Protein 7F84 (pdb70)

Structure (mmCIF, N/CA/C/O backbone):
data_7F84
#
_entry.id   7F84
#
_cell.length_a   103.160
_cell.length_b   103.160
_cell.length_c   97.300
_cell.angle_alpha   90.000
_cell.angle_beta   90.000
_cell.angle_gamma   90.000
#
_symmetry.space_group_name_H-M   'I 4 2 2'
#
loop_
_entity.id
_entity.type
_entity.pdbx_description
1 polymer 'CRISPR-associated endoribonuclease Cas2'
2 non-polymer GLYCEROL
3 water water
#
loop_
_atom_site.group_PDB
_atom_site.id
_atom_site.type_symbol
_atom_site.label_atom_id
_atom_site.label_alt_id
_atom_site.label_comp_id
_atom_site.label_asym_id
_atom_site.label_entity_id
_atom_site.label_seq_id
_atom_site.pdbx_PDB_ins_code
_atom_site.Cartn_x
_atom_site.Cartn_y
_atom_site.Cartn_z
_atom_site.occupancy
_atom_site.B_iso_or_equiv
_atom_site.auth_seq_id
_atom_site.auth_comp_id
_atom_site.auth_asym_id
_atom_site.auth_atom_id
_atom_site.pdbx_PDB_model_num
ATOM 1 N N . ASP A 1 1 ? 2.885 32.425 -30.198 1.00 60.25 -1 ASP A N 1
ATOM 2 C CA . ASP A 1 1 ? 2.379 32.810 -31.569 1.00 58.97 -1 ASP A CA 1
ATOM 3 C C . ASP A 1 1 ? 1.397 31.765 -32.105 1.00 53.50 -1 ASP A C 1
ATOM 4 O O . ASP A 1 1 ? 0.358 32.138 -32.640 1.00 54.61 -1 ASP A O 1
ATOM 9 N N . PRO A 1 2 ? 1.640 30.439 -32.039 1.00 49.74 0 PRO A N 1
ATOM 10 C CA . PRO A 1 2 ? 0.725 29.497 -32.678 1.00 45.84 0 PRO A CA 1
ATOM 11 C C . PRO A 1 2 ? -0.588 29.348 -31.898 1.00 42.12 0 PRO A C 1
ATOM 12 O O . PRO A 1 2 ? -0.607 29.287 -30.678 1.00 39.81 0 PRO A O 1
ATOM 16 N N . MET A 1 3 ? -1.673 29.227 -32.643 1.00 40.19 1 MET A N 1
ATOM 17 C CA . MET A 1 3 ? -3.017 29.011 -32.080 1.00 40.34 1 MET A CA 1
ATOM 18 C C . MET A 1 3 ? -3.156 27.565 -31.631 1.00 36.22 1 MET A C 1
ATOM 19 O O . MET A 1 3 ? -2.643 26.651 -32.339 1.00 36.26 1 MET A O 1
ATOM 24 N N . PHE A 1 4 ? -3.828 27.381 -30.504 1.00 33.33 2 PHE A N 1
ATOM 25 C CA . PHE A 1 4 ? -4.179 26.046 -29.961 1.00 30.99 2 PHE A CA 1
ATOM 26 C C . PHE A 1 4 ? -5.678 25.871 -30.209 1.00 29.49 2 PHE A C 1
ATOM 27 O O . PHE A 1 4 ? -6.494 26.751 -29.871 1.00 27.89 2 PHE A O 1
ATOM 35 N N . ILE A 1 5 ? -6.036 24.740 -30.816 1.00 29.00 3 ILE A N 1
ATOM 36 C CA . ILE A 1 5 ? -7.400 24.501 -31.335 1.00 27.55 3 ILE A CA 1
ATOM 37 C C . ILE A 1 5 ? -7.909 23.169 -30.813 1.00 27.52 3 ILE A C 1
ATOM 38 O O . ILE A 1 5 ? -7.233 22.146 -31.049 1.00 29.64 3 ILE A O 1
ATOM 43 N N . ILE A 1 6 ? -9.043 23.208 -30.095 1.00 26.11 4 ILE A N 1
ATOM 44 C CA . ILE A 1 6 ? -9.792 22.020 -29.617 1.00 24.05 4 ILE A CA 1
ATOM 45 C C . ILE A 1 6 ? -10.957 21.811 -30.569 1.00 24.45 4 ILE A C 1
ATOM 46 O O . ILE A 1 6 ? -11.807 22.720 -30.704 1.00 23.01 4 ILE A O 1
ATOM 51 N N . VAL A 1 7 ? -10.987 20.654 -31.213 1.00 23.78 5 VAL A N 1
ATOM 52 C CA . VAL A 1 7 ? -12.056 20.335 -32.184 1.00 23.57 5 VAL A CA 1
ATOM 53 C C . VAL A 1 7 ? -12.940 19.249 -31.575 1.00 22.77 5 VAL A C 1
ATOM 54 O O . VAL A 1 7 ? -12.401 18.173 -31.191 1.00 21.85 5 VAL A O 1
ATOM 58 N N . CYS A 1 8 ? -14.231 19.532 -31.426 1.00 21.42 6 CYS A N 1
ATOM 59 C CA . CYS A 1 8 ? -15.176 18.550 -30.825 1.00 21.20 6 CYS A CA 1
ATOM 60 C C . CYS A 1 8 ? -16.224 18.226 -31.879 1.00 20.72 6 CYS A C 1
ATOM 61 O O . CYS A 1 8 ? -16.940 19.142 -32.282 1.00 19.62 6 CYS A O 1
ATOM 64 N N . TYR A 1 9 ? -16.247 16.986 -32.344 1.00 21.59 7 TYR A N 1
ATOM 65 C CA . TYR A 1 9 ? -17.110 16.543 -33.452 1.00 24.45 7 TYR A CA 1
ATOM 66 C C . TYR A 1 9 ? -18.065 15.463 -32.913 1.00 28.29 7 TYR A C 1
ATOM 67 O O . TYR A 1 9 ? -17.632 14.328 -32.576 1.00 32.86 7 TYR A O 1
ATOM 76 N N . ASP A 1 10 ? -19.349 15.793 -32.889 1.00 28.79 8 ASP A N 1
ATOM 77 C CA . ASP A 1 10 ? -20.433 14.905 -32.437 1.00 29.91 8 ASP A CA 1
ATOM 78 C C . ASP A 1 10 ? -21.150 14.434 -33.701 1.00 28.35 8 ASP A C 1
ATOM 79 O O . ASP A 1 10 ? -21.947 15.213 -34.258 1.00 28.12 8 ASP A O 1
ATOM 84 N N . VAL A 1 11 ? -20.897 13.198 -34.119 1.00 26.35 9 VAL A N 1
ATOM 85 C CA . VAL A 1 11 ? -21.546 12.571 -35.295 1.00 24.97 9 VAL A CA 1
ATOM 86 C C . VAL A 1 11 ? -21.823 11.123 -34.964 1.00 26.24 9 VAL A C 1
ATOM 87 O O . VAL A 1 11 ? -21.085 10.511 -34.207 1.00 27.13 9 VAL A O 1
ATOM 91 N N . GLU A 1 12 ? -22.891 10.574 -35.514 1.00 27.85 10 GLU A N 1
ATOM 92 C CA . GLU A 1 12 ? -23.250 9.157 -35.283 1.00 28.77 10 GLU A CA 1
ATOM 93 C C . GLU A 1 12 ? -22.222 8.284 -36.021 1.00 28.48 10 GLU A C 1
ATOM 94 O O . GLU A 1 12 ? -21.792 8.615 -37.118 1.00 28.95 10 GLU A O 1
ATOM 100 N N . THR A 1 13 ? -21.808 7.194 -35.411 1.00 29.19 11 THR A N 1
ATOM 101 C CA . THR A 1 13 ? -20.826 6.264 -36.004 1.00 28.76 11 THR A CA 1
ATOM 102 C C . THR A 1 13 ? -21.458 4.891 -36.061 1.00 30.16 11 THR A C 1
ATOM 103 O O . THR A 1 13 ? -20.728 3.937 -35.971 1.00 31.09 11 THR A O 1
ATOM 107 N N . ILE A 1 14 ? -22.771 4.834 -36.241 1.00 30.98 12 ILE A N 1
ATOM 108 C CA . ILE A 1 14 ? -23.470 3.552 -36.471 1.00 33.44 12 ILE A CA 1
ATOM 109 C C . ILE A 1 14 ? -23.427 3.262 -37.962 1.00 33.81 12 ILE A C 1
ATOM 110 O O . ILE A 1 14 ? -23.098 2.150 -38.305 1.00 36.59 12 ILE A O 1
ATOM 115 N N . THR A 1 15 ? -23.768 4.223 -38.799 1.00 33.41 13 THR A N 1
ATOM 116 C CA . THR A 1 15 ? -23.776 4.069 -40.278 1.00 34.02 13 THR A CA 1
ATOM 117 C C . THR A 1 15 ? -22.349 4.257 -40.819 1.00 33.98 13 THR A C 1
ATOM 118 O O . THR A 1 15 ? -21.551 5.048 -40.197 1.00 32.14 13 THR A O 1
ATOM 122 N N . GLN A 1 16 ? -22.057 3.604 -41.954 1.00 35.64 14 GLN A N 1
ATOM 123 C CA . GLN A 1 16 ? -20.759 3.688 -42.688 1.00 35.76 14 GLN A CA 1
ATOM 124 C C . GLN A 1 16 ? -20.531 5.154 -43.067 1.00 33.72 14 GLN A C 1
ATO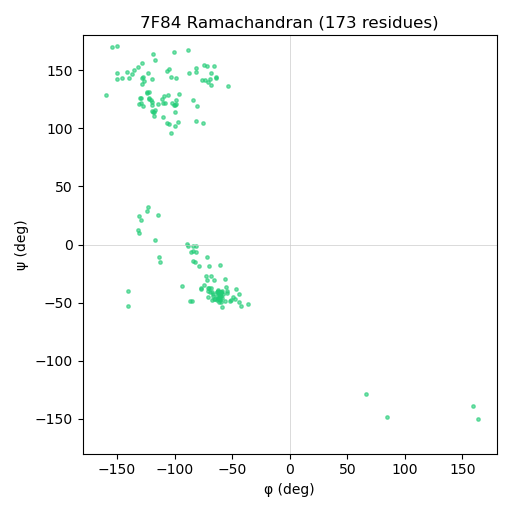M 125 O O . GLN A 1 16 ? -19.430 5.601 -42.936 1.00 32.69 14 GLN A O 1
ATOM 131 N N . GLU A 1 17 ? -21.566 5.872 -43.479 1.00 34.25 15 GLU A N 1
ATOM 132 C CA . GLU A 1 17 ? -21.465 7.297 -43.898 1.00 34.69 15 GLU A CA 1
ATOM 133 C C . GLU A 1 17 ? -20.940 8.126 -42.713 1.00 32.73 15 GLU A C 1
ATOM 134 O O . GLU A 1 17 ? -20.014 8.978 -42.904 1.00 32.26 15 GLU A O 1
ATOM 140 N N . GLY A 1 18 ? -21.529 7.918 -41.541 1.00 31.26 16 GLY A N 1
ATOM 141 C CA . GLY A 1 18 ? -21.161 8.648 -40.324 1.00 30.21 16 GLY A CA 1
ATOM 142 C C . GLY A 1 18 ? -19.761 8.265 -39.863 1.00 29.16 16 GLY A C 1
ATOM 143 O O . GLY A 1 18 ? -19.040 9.129 -39.425 1.00 27.81 16 GLY A O 1
ATOM 144 N N . ARG A 1 19 ? -19.401 6.986 -39.926 1.00 30.36 17 ARG A N 1
ATOM 145 C CA . ARG A 1 19 ? -18.030 6.554 -39.579 1.00 30.28 17 ARG A CA 1
ATOM 146 C C . ARG A 1 19 ? -17.030 7.262 -40.513 1.00 29.03 17 ARG A C 1
ATOM 147 O O . ARG A 1 19 ? -16.008 7.771 -40.020 1.00 27.12 17 ARG A O 1
ATOM 155 N N . ALA A 1 20 ? -17.337 7.311 -41.808 1.00 28.11 18 ALA A N 1
ATOM 156 C CA . ALA A 1 20 ? -16.476 7.932 -42.828 1.00 27.85 18 ALA A CA 1
ATOM 157 C C . ALA A 1 20 ? -16.285 9.440 -42.542 1.00 25.55 18 ALA A C 1
ATOM 158 O O . ALA A 1 20 ? -15.132 9.948 -42.652 1.00 24.55 18 ALA A O 1
ATOM 160 N N . ARG A 1 21 ? -17.346 10.142 -42.183 1.00 24.71 19 ARG A N 1
ATOM 161 C CA . ARG A 1 21 ? -17.247 11.571 -41.823 1.00 23.97 19 ARG A CA 1
ATOM 162 C C . ARG A 1 21 ? -16.294 11.724 -40.638 1.00 23.27 19 ARG A C 1
ATOM 163 O O . ARG A 1 21 ? -15.489 12.693 -40.652 1.00 22.51 19 ARG A O 1
ATOM 171 N N . LEU A 1 22 ? -16.366 10.843 -39.644 1.00 24.14 20 LEU A N 1
ATOM 172 C CA . LEU A 1 22 ? -15.510 11.004 -38.444 1.00 24.96 20 LEU A CA 1
ATOM 173 C C . LEU A 1 22 ? -14.063 10.698 -38.836 1.00 27.78 20 LEU A C 1
ATOM 174 O O . LEU A 1 22 ? -13.138 11.418 -38.355 1.00 28.81 20 LEU A O 1
ATOM 179 N N . ARG A 1 23 ? -13.862 9.686 -39.665 1.00 30.34 21 ARG A N 1
ATOM 180 C CA . ARG A 1 23 ? -12.526 9.286 -40.163 1.00 34.76 21 ARG A CA 1
ATOM 181 C C . ARG A 1 23 ? -11.927 10.507 -40.878 1.00 33.32 21 ARG A C 1
ATOM 182 O O . ARG A 1 23 ? -10.753 10.802 -40.655 1.00 34.75 21 ARG A O 1
ATOM 190 N N . LYS A 1 24 ? -12.725 11.220 -41.666 1.00 31.37 22 LYS A N 1
ATOM 191 C CA . LYS A 1 24 ? -12.218 12.287 -42.553 1.00 31.08 22 LYS A CA 1
ATOM 192 C C . LYS A 1 24 ? -11.798 13.468 -41.680 1.00 29.58 22 LYS A C 1
ATOM 193 O O . LYS A 1 24 ? -10.780 14.147 -41.965 1.00 30.23 22 LYS A O 1
ATOM 199 N N . VAL A 1 25 ? -12.558 13.725 -40.627 1.00 27.77 23 VAL A N 1
ATOM 200 C CA . VAL A 1 25 ? -12.252 14.865 -39.725 1.00 26.25 23 VAL A CA 1
ATOM 201 C C . VAL A 1 25 ? -10.987 14.526 -38.935 1.00 26.38 23 VAL A C 1
ATOM 202 O O . VAL A 1 25 ? -10.105 15.375 -38.842 1.00 25.09 23 VAL A O 1
ATOM 206 N N . ALA A 1 26 ? -10.917 13.305 -38.423 1.00 27.70 24 ALA A N 1
ATOM 207 C CA . ALA A 1 26 ? -9.745 12.789 -37.683 1.00 28.86 24 ALA A CA 1
ATOM 208 C C . ALA A 1 26 ? -8.504 13.030 -38.537 1.00 29.10 24 ALA A C 1
ATOM 209 O O . ALA A 1 26 ? -7.527 13.623 -38.011 1.00 28.60 24 ALA A O 1
ATOM 211 N N . LYS A 1 27 ? -8.567 12.661 -39.807 1.00 29.57 25 LYS A N 1
ATOM 212 C CA . LYS A 1 27 ? -7.376 12.694 -40.693 1.00 32.93 25 LYS A CA 1
ATOM 213 C C . LYS A 1 27 ? -6.967 14.147 -40.997 1.00 32.09 25 LYS A C 1
ATOM 214 O O . LYS A 1 27 ? -5.782 14.449 -41.046 1.00 34.87 25 LYS A O 1
ATOM 220 N N . THR A 1 28 ? -7.915 15.049 -41.163 1.00 30.19 26 THR A N 1
ATOM 221 C CA . THR A 1 28 ? -7.615 16.493 -41.260 1.00 29.70 26 THR A CA 1
ATOM 222 C C . THR A 1 28 ? -6.933 16.974 -39.975 1.00 28.66 26 THR A C 1
ATOM 223 O O . THR A 1 28 ? -5.949 17.693 -40.083 1.00 29.30 26 THR A O 1
ATOM 227 N N . CYS A 1 29 ? -7.431 16.603 -38.797 1.00 27.90 27 CYS A N 1
ATOM 228 C CA . CYS A 1 29 ? -6.919 17.130 -37.513 1.00 28.54 27 CYS A CA 1
ATOM 229 C C . CYS A 1 29 ? -5.536 16.554 -37.220 1.00 31.17 27 CYS A C 1
ATOM 230 O O . CYS A 1 29 ? -4.749 17.255 -36.574 1.00 29.98 27 CYS A O 1
ATOM 233 N N . GLU A 1 30 ? -5.244 15.329 -37.678 1.00 34.38 28 GLU A N 1
ATOM 234 C CA . GLU A 1 30 ? -4.053 14.578 -37.185 1.00 35.92 28 GLU A CA 1
ATOM 235 C C . GLU A 1 30 ? -2.814 15.030 -37.931 1.00 33.55 28 GLU A C 1
ATOM 236 O O . GLU A 1 30 ? -1.763 14.824 -37.428 1.00 32.15 28 GLU A O 1
ATOM 242 N N . SER A 1 31 ? -2.983 15.731 -39.044 1.00 33.12 29 SER A N 1
ATOM 243 C CA . SER A 1 31 ? -1.873 16.383 -39.768 1.00 34.31 29 SER A CA 1
ATOM 244 C C . SER A 1 31 ? -1.518 17.728 -39.130 1.00 33.25 29 SER A C 1
ATOM 245 O O . SER A 1 31 ? -0.549 18.355 -39.579 1.00 34.49 29 SER A O 1
ATOM 248 N N . HIS A 1 32 ? -2.236 18.144 -38.078 1.00 32.68 30 HIS A N 1
ATOM 249 C CA . HIS A 1 32 ? -1.984 19.403 -37.315 1.00 31.46 30 HIS A CA 1
ATOM 250 C C . HIS A 1 32 ? -1.975 19.156 -35.814 1.00 30.46 30 HIS A C 1
ATOM 251 O O . HIS A 1 32 ? -2.019 20.123 -35.091 1.00 29.35 30 HIS A O 1
ATOM 258 N N . GLY A 1 33 ? -1.929 17.916 -35.359 1.00 32.07 31 GLY A N 1
ATOM 259 C CA . GLY A 1 33 ? -2.074 17.602 -33.926 1.00 32.98 31 GLY A CA 1
ATOM 260 C C . GLY A 1 33 ? -2.499 16.159 -33.699 1.00 34.90 31 GLY A C 1
ATOM 261 O O . GLY A 1 33 ? -2.041 15.277 -34.436 1.00 36.21 31 GLY A O 1
ATOM 262 N N . GLN A 1 34 ? -3.408 15.930 -32.761 1.00 35.93 32 GLN A N 1
ATOM 263 C CA . GLN A 1 34 ? -3.490 14.646 -32.030 1.00 36.47 32 GLN A CA 1
ATOM 264 C C . GLN A 1 34 ? -4.950 14.407 -31.643 1.00 34.43 32 GLN A C 1
ATOM 265 O O . GLN A 1 34 ? -5.730 15.339 -31.359 1.00 34.15 32 GLN A O 1
ATOM 271 N N . ARG A 1 35 ? -5.340 13.162 -31.726 1.00 33.33 33 ARG A N 1
ATOM 272 C CA . ARG A 1 35 ? -6.662 12.690 -31.285 1.00 31.94 33 ARG A CA 1
ATOM 273 C C . ARG A 1 35 ? -6.592 12.422 -29.783 1.00 28.83 33 ARG A C 1
ATOM 274 O O . ARG A 1 35 ? -5.711 11.709 -29.379 1.00 27.96 33 ARG A O 1
ATOM 282 N N . VAL A 1 36 ? -7.444 13.017 -28.963 1.00 26.74 34 VAL A N 1
ATOM 283 C CA . VAL A 1 36 ? -7.344 12.822 -27.488 1.00 26.02 34 VAL A CA 1
ATOM 284 C C . VAL A 1 36 ? -8.554 12.049 -26.995 1.00 25.41 34 VAL A C 1
ATOM 285 O O . VAL A 1 36 ? -8.500 11.534 -25.861 1.00 26.12 34 VAL A O 1
ATOM 289 N N . GLN A 1 37 ? -9.593 11.945 -27.816 1.00 25.67 35 GLN A N 1
ATOM 290 C CA . GLN A 1 37 ? -10.854 11.186 -27.483 1.00 27.29 35 GLN A CA 1
ATOM 291 C C . GLN A 1 37 ? -11.443 10.654 -28.794 1.00 28.56 35 GLN A C 1
ATOM 292 O O . GLN A 1 37 ? -10.972 11.073 -29.861 1.00 29.51 35 GLN A O 1
ATOM 298 N N . LYS A 1 38 ? -12.459 9.805 -28.746 1.00 30.96 36 LYS A N 1
ATOM 299 C CA . LYS A 1 38 ? -13.087 9.356 -29.999 1.00 33.23 36 LYS A CA 1
ATOM 300 C C . LYS A 1 38 ? -13.271 10.556 -30.917 1.00 32.80 36 LYS A C 1
ATOM 301 O O . LYS A 1 38 ? -12.892 10.488 -32.073 1.00 32.22 36 LYS A O 1
ATOM 307 N N . SER A 1 39 ? -13.839 11.629 -30.407 1.00 33.66 37 SER A N 1
ATOM 308 C CA . SER A 1 39 ? -14.306 12.733 -31.266 1.00 33.93 37 SER A CA 1
ATOM 309 C C . SER A 1 39 ? -13.800 14.079 -30.751 1.00 32.62 37 SER A C 1
ATOM 310 O O . SER A 1 39 ? -14.438 15.110 -31.107 1.00 31.42 37 SER A O 1
ATOM 313 N N . VAL A 1 40 ? -12.679 14.087 -30.005 1.00 30.00 38 VAL A N 1
ATOM 314 C CA . VAL A 1 40 ? -11.985 15.345 -29.601 1.00 27.83 38 VAL A CA 1
ATOM 315 C C . VAL A 1 40 ? -10.519 15.323 -30.058 1.00 26.10 38 VAL A C 1
ATOM 316 O O . VAL A 1 40 ? -9.867 14.323 -29.801 1.00 26.25 38 VAL A O 1
ATOM 320 N N . PHE A 1 41 ? -10.069 16.403 -30.718 1.00 24.86 39 PHE A N 1
ATOM 321 C CA . PHE A 1 41 ? -8.721 16.611 -31.301 1.00 24.24 39 PHE A CA 1
ATOM 322 C C . PHE A 1 41 ? -8.131 17.937 -30.822 1.00 24.65 39 PHE A C 1
ATOM 323 O O . PHE A 1 41 ? -8.881 18.947 -30.626 1.00 25.49 39 PHE A O 1
ATOM 331 N N . GLU A 1 42 ? -6.817 17.938 -30.600 1.00 24.90 40 GLU A N 1
ATOM 332 C CA . GLU A 1 42 ? -6.022 19.123 -30.232 1.00 24.83 40 GLU A CA 1
ATOM 333 C C . GLU A 1 42 ? -5.056 19.450 -31.345 1.00 24.80 40 GLU A C 1
ATOM 334 O O . GLU A 1 42 ? -4.227 18.589 -31.665 1.00 26.18 40 GLU A O 1
ATOM 340 N N . CYS A 1 43 ? -5.148 20.641 -31.898 1.00 25.05 41 CYS A N 1
ATOM 341 C CA . CYS A 1 43 ? -4.356 21.030 -33.075 1.00 27.40 41 CYS A CA 1
ATOM 342 C C . CYS A 1 43 ? -3.635 22.343 -32.812 1.00 28.95 41 CYS A C 1
ATOM 343 O O . CYS A 1 43 ? -4.136 23.132 -32.005 1.00 30.43 41 CYS A O 1
ATOM 346 N N . GLN A 1 44 ? -2.537 22.555 -33.544 1.00 29.07 42 GLN A N 1
ATOM 347 C CA . GLN A 1 44 ? -1.776 23.811 -33.600 1.00 29.29 42 GLN A CA 1
ATOM 348 C C . GLN A 1 44 ? -1.630 24.240 -35.052 1.00 31.13 42 GLN A C 1
ATOM 349 O O . GLN A 1 44 ? -1.375 23.395 -35.911 1.00 31.61 42 GLN A O 1
ATOM 355 N N . LEU A 1 45 ? -1.754 25.546 -35.264 1.00 33.05 43 LEU A N 1
ATOM 356 C CA . LEU A 1 45 ? -1.872 26.193 -36.567 1.00 35.09 43 LEU A CA 1
ATOM 357 C C . LEU A 1 45 ? -1.271 27.578 -36.456 1.00 37.85 43 LEU A C 1
ATOM 358 O O . LEU A 1 45 ? -1.435 28.193 -35.415 1.00 36.91 43 LEU A O 1
ATOM 363 N N . GLU A 1 46 ? -0.678 28.078 -37.528 1.00 42.96 44 GLU A N 1
ATOM 364 C CA . GLU A 1 46 ? -0.477 29.539 -37.687 1.00 46.15 44 GLU A CA 1
ATOM 365 C C . GLU A 1 46 ? -1.864 30.155 -37.871 1.00 45.02 44 GLU A C 1
ATOM 366 O O . GLU A 1 46 ? -2.728 29.593 -38.563 1.00 44.82 44 GLU A O 1
ATOM 372 N N . PRO A 1 47 ? -2.148 31.302 -37.216 1.00 44.32 45 PRO A N 1
ATOM 373 C CA . PRO A 1 47 ? -3.407 32.021 -37.417 1.00 41.90 45 PRO A CA 1
ATOM 374 C C . PRO A 1 47 ? -3.821 32.223 -38.879 1.00 41.17 45 PRO A C 1
ATOM 375 O O . PRO A 1 47 ? -4.976 32.151 -39.159 1.00 40.25 45 PRO A O 1
ATOM 379 N N . ALA A 1 48 ? -2.850 32.484 -39.751 1.00 41.99 46 ALA A N 1
ATOM 380 C CA . ALA A 1 48 ? -3.032 32.694 -41.202 1.00 42.66 46 ALA A CA 1
ATOM 381 C C . ALA A 1 48 ? -3.773 31.475 -41.784 1.00 41.55 46 ALA A C 1
ATOM 382 O O . ALA A 1 48 ? -4.652 31.644 -42.629 1.00 43.50 46 ALA A O 1
ATOM 384 N N . ASP A 1 49 ? -3.460 30.268 -41.343 1.00 39.51 47 ASP A N 1
ATOM 385 C CA . ASP A 1 49 ? -4.023 29.033 -41.947 1.00 38.33 47 ASP A CA 1
ATOM 386 C C . ASP A 1 49 ? -5.381 28.655 -41.353 1.00 36.43 47 ASP A C 1
ATOM 387 O O . ASP A 1 49 ? -5.987 27.634 -41.837 1.00 36.00 47 ASP A O 1
ATOM 392 N N . TYR A 1 50 ? -5.818 29.360 -40.309 1.00 35.27 48 TYR A N 1
ATOM 393 C CA . TYR A 1 50 ? -6.970 28.909 -39.481 1.00 33.15 48 TYR A CA 1
ATOM 394 C C . TYR A 1 50 ? -8.233 28.767 -40.345 1.00 31.48 48 TYR A C 1
ATOM 395 O O . TYR A 1 50 ? -8.960 27.789 -40.211 1.00 29.78 48 TYR A O 1
ATOM 404 N N . LEU A 1 51 ? -8.533 29.789 -41.125 1.00 33.55 49 LEU A N 1
ATOM 405 C CA . LEU A 1 51 ? -9.829 29.926 -41.833 1.00 34.72 49 LEU A CA 1
ATOM 406 C C . LEU A 1 51 ? -9.983 28.793 -42.831 1.00 34.89 49 LEU A C 1
ATOM 407 O O . LEU A 1 51 ? -11.089 28.267 -42.923 1.00 34.57 49 LEU A O 1
ATOM 412 N N . GLN A 1 52 ? -8.919 28.489 -43.581 1.00 37.95 50 GLN A N 1
ATOM 413 C CA . GLN A 1 52 ? -8.886 27.382 -44.582 1.00 37.85 50 GLN A CA 1
ATOM 414 C C . GLN A 1 52 ? -9.171 26.029 -43.898 1.00 34.17 50 GLN A C 1
ATOM 415 O O . GLN A 1 52 ? -9.885 25.209 -44.446 1.00 33.51 50 GLN A O 1
ATOM 421 N N . PHE A 1 53 ? -8.604 25.829 -42.725 1.00 31.47 51 PHE A N 1
ATOM 422 C CA . PHE A 1 53 ? -8.756 24.639 -41.874 1.00 29.47 51 PHE A CA 1
ATOM 423 C C . PHE A 1 53 ? -10.197 24.530 -41.375 1.00 28.51 51 PHE A C 1
ATOM 424 O O . PHE A 1 53 ? -10.814 23.413 -41.414 1.00 27.06 51 PHE A O 1
ATOM 432 N N . GLU A 1 54 ? -10.732 25.643 -40.883 1.00 29.00 52 GLU A N 1
ATOM 433 C CA . GLU A 1 54 ? -12.124 25.721 -40.420 1.00 29.25 52 GLU A CA 1
ATOM 434 C C . GLU A 1 54 ? -13.080 25.363 -41.568 1.00 28.93 52 GLU A C 1
ATOM 435 O O . GLU A 1 54 ? -13.994 24.536 -41.346 1.00 28.64 52 GLU A O 1
ATOM 441 N N . ALA A 1 55 ? -12.860 25.917 -42.754 1.00 29.13 53 ALA A N 1
ATOM 442 C CA . ALA A 1 55 ? -13.677 25.602 -43.946 1.00 31.12 53 ALA A CA 1
ATOM 443 C C . ALA A 1 55 ? -13.541 24.105 -44.295 1.00 30.67 53 ALA A C 1
ATOM 444 O O . ALA A 1 55 ? -14.550 23.475 -44.687 1.00 28.04 53 ALA A O 1
ATOM 446 N N . LYS A 1 56 ? -12.339 23.543 -44.176 1.00 31.66 54 LYS A N 1
ATOM 447 C CA . LYS A 1 56 ? -12.064 22.142 -44.588 1.00 33.12 54 LYS A CA 1
ATOM 448 C C . LYS A 1 56 ? -12.999 21.226 -43.770 1.00 31.83 54 LYS A C 1
ATOM 449 O O . LYS A 1 56 ? -13.778 20.438 -44.387 1.00 31.77 54 LYS A O 1
ATOM 455 N N . LEU A 1 57 ? -12.968 21.365 -42.432 1.00 28.53 55 LEU A N 1
ATOM 456 C CA . LEU A 1 57 ? -13.763 20.535 -41.498 1.00 25.70 55 LEU A CA 1
ATOM 457 C C . LEU A 1 57 ? -15.261 20.763 -41.729 1.00 24.66 55 LEU A C 1
ATOM 458 O O . LEU A 1 57 ? -16.011 19.801 -41.811 1.00 24.84 55 LEU A O 1
ATOM 463 N N . SER A 1 58 ? -15.662 22.015 -41.803 1.00 23.75 56 SER A N 1
ATOM 464 C CA . SER A 1 58 ? -17.047 22.459 -42.034 1.00 24.41 56 SER A CA 1
ATOM 465 C C . SER A 1 58 ? -17.668 21.698 -43.213 1.00 24.44 56 SER A C 1
ATOM 466 O O . SER A 1 58 ? -18.821 21.188 -43.085 1.00 24.23 56 SER A O 1
ATOM 469 N N . LYS A 1 59 ? -16.928 21.604 -44.305 1.00 24.49 57 LYS A N 1
ATOM 470 C CA . LYS A 1 59 ? -17.417 21.086 -45.595 1.00 26.21 57 LYS A CA 1
ATOM 471 C C . LYS A 1 59 ? -17.691 19.597 -45.473 1.00 26.88 57 LYS A C 1
ATOM 472 O O . LYS A 1 59 ? -18.570 19.122 -46.198 1.00 28.60 57 LYS A O 1
ATOM 478 N N . ILE A 1 60 ? -16.992 18.912 -44.569 1.00 26.22 58 ILE A N 1
ATOM 479 C CA . ILE A 1 60 ? -17.046 17.436 -44.404 1.00 26.62 58 ILE A CA 1
ATOM 480 C C . ILE A 1 60 ? -18.327 17.046 -43.666 1.00 26.64 58 ILE A C 1
ATOM 481 O O . ILE A 1 60 ? -18.863 15.954 -44.001 1.00 27.54 58 ILE A O 1
ATOM 486 N N . ILE A 1 61 ? -18.764 17.821 -42.672 1.00 25.78 59 ILE A N 1
ATOM 487 C CA . ILE A 1 61 ? -19.908 17.405 -41.809 1.00 26.47 59 ILE A CA 1
ATOM 488 C C . ILE A 1 61 ? -21.227 17.493 -42.592 1.00 29.23 59 ILE A C 1
ATOM 489 O O . ILE A 1 61 ? -21.296 18.285 -43.563 1.00 30.14 59 ILE A O 1
ATOM 494 N N . ASN A 1 62 ? -22.227 16.687 -42.211 1.00 32.36 60 ASN A N 1
ATOM 495 C CA . ASN A 1 62 ? -23.660 16.927 -42.521 1.00 36.12 60 ASN A CA 1
ATOM 496 C C . ASN A 1 62 ? -24.184 17.917 -41.515 1.00 35.02 60 ASN A C 1
ATOM 497 O O . ASN A 1 62 ? -24.371 17.524 -40.336 1.00 33.22 60 ASN A O 1
ATOM 502 N N . SER A 1 63 ? -24.388 19.149 -41.961 1.00 33.98 61 SER A N 1
ATOM 503 C CA . SER A 1 63 ? -24.770 20.249 -41.047 1.00 33.56 61 SER A CA 1
ATOM 504 C C . SER A 1 63 ? -26.224 20.037 -40.597 1.00 33.75 61 SER A C 1
ATOM 505 O O . SER A 1 63 ? -26.610 20.659 -39.613 1.00 34.05 61 SER A O 1
ATOM 508 N N . LYS A 1 64 ? -26.977 19.117 -41.203 1.00 34.55 62 LYS A N 1
ATOM 509 C CA . LYS A 1 64 ? -28.385 18.893 -40.787 1.00 36.86 62 LYS A CA 1
ATOM 510 C C . LYS A 1 64 ? -28.486 17.856 -39.694 1.00 36.05 62 LYS A C 1
ATOM 511 O O . LYS A 1 64 ? -29.569 17.692 -39.202 1.00 38.26 62 LYS A O 1
ATOM 517 N N . THR A 1 65 ? -27.372 17.301 -39.240 1.00 34.33 63 THR A N 1
ATOM 518 C CA . THR A 1 65 ? -27.350 16.039 -38.460 1.00 33.76 63 THR A CA 1
ATOM 519 C C . THR A 1 65 ? -26.293 16.225 -37.375 1.00 33.40 63 THR A C 1
ATOM 520 O O . THR A 1 65 ? -26.617 16.033 -36.200 1.00 34.92 63 THR A O 1
ATOM 524 N N . ASP A 1 66 ? -25.086 16.618 -37.775 1.00 30.89 64 ASP A N 1
ATOM 525 C CA . ASP A 1 66 ? -23.878 16.652 -36.934 1.00 28.62 64 ASP A CA 1
ATOM 526 C C . ASP A 1 66 ? -23.744 17.982 -36.189 1.00 28.63 64 ASP A C 1
ATOM 527 O O . ASP A 1 66 ? -24.373 18.978 -36.578 1.00 28.45 64 ASP A O 1
ATOM 532 N N . ASN A 1 67 ? -22.830 17.983 -35.226 1.00 27.13 65 ASN A N 1
ATOM 533 C CA . ASN A 1 67 ? -22.384 19.173 -34.495 1.00 27.45 65 ASN A CA 1
ATOM 534 C C . ASN A 1 67 ? -20.849 19.203 -34.504 1.00 24.99 65 ASN A C 1
ATOM 535 O O . ASN A 1 67 ? -20.208 18.221 -34.070 1.00 22.34 65 ASN A O 1
ATOM 540 N N . LEU A 1 68 ? -20.274 20.320 -34.948 1.00 24.14 66 LEU A N 1
ATOM 541 C CA . LEU A 1 68 ? -18.821 20.583 -34.864 1.00 23.51 66 LEU A CA 1
ATOM 542 C C . LEU A 1 68 ? -18.618 21.839 -34.020 1.00 23.41 66 LEU A C 1
ATOM 543 O O . LEU A 1 68 ? -19.181 22.883 -34.368 1.00 24.85 66 LEU A O 1
ATOM 548 N N . ARG A 1 69 ? -17.862 21.739 -32.934 1.00 22.14 67 ARG A N 1
ATOM 549 C CA . ARG A 1 69 ? -17.511 22.905 -32.088 1.00 23.07 67 ARG A CA 1
ATOM 550 C C . ARG A 1 69 ? -15.991 23.042 -32.060 1.00 23.26 67 ARG A C 1
ATOM 551 O O . ARG A 1 69 ? -15.367 22.040 -31.759 1.00 26.21 67 ARG A O 1
ATOM 559 N N . ILE A 1 70 ? -15.450 24.194 -32.424 1.00 23.67 68 ILE A N 1
ATOM 560 C CA . ILE A 1 70 ? -13.991 24.494 -32.539 1.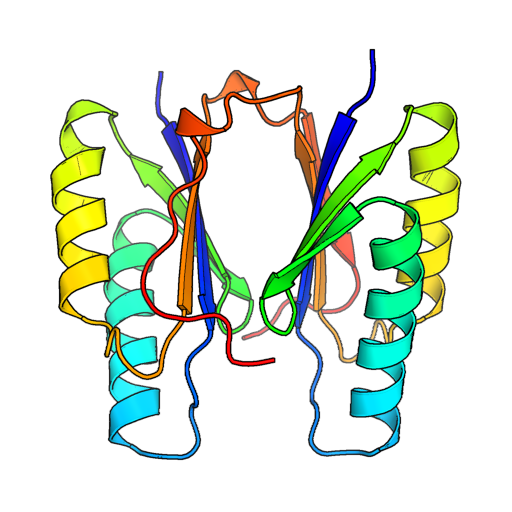00 23.98 68 ILE A CA 1
ATOM 561 C C . ILE A 1 70 ? -13.705 25.672 -31.627 1.00 25.02 68 ILE A C 1
ATOM 562 O O . ILE A 1 70 ? -14.335 26.764 -31.795 1.00 25.28 68 ILE A O 1
ATOM 567 N N . TYR A 1 71 ? -12.740 25.482 -30.733 1.00 25.85 69 TYR A N 1
ATOM 568 C CA . TYR A 1 71 ? -12.189 26.527 -29.833 1.00 26.15 69 TYR A CA 1
ATOM 569 C C . TYR A 1 71 ? -10.874 27.009 -30.451 1.00 26.80 69 TYR A C 1
ATOM 570 O O . TYR A 1 71 ? -10.003 26.166 -30.569 1.00 24.09 69 TYR A O 1
ATOM 579 N N . SER A 1 72 ? -10.754 28.258 -30.907 1.00 30.02 70 SER A N 1
ATOM 580 C CA . SER A 1 72 ? -9.452 28.756 -31.431 1.00 32.59 70 SER A CA 1
ATOM 581 C C . SER A 1 72 ? -8.822 29.632 -30.375 1.00 33.50 70 SER A C 1
ATOM 582 O O . SER A 1 72 ? -9.131 30.812 -30.380 1.00 33.89 70 SER A O 1
ATOM 585 N N . LEU A 1 73 ? -7.931 29.047 -29.568 1.00 33.95 71 LEU A N 1
ATOM 586 C CA . LEU A 1 73 ? -7.327 29.675 -28.374 1.00 35.69 71 LEU A CA 1
ATOM 587 C C . LEU A 1 73 ? -5.933 30.244 -28.659 1.00 39.78 71 LEU A C 1
ATOM 588 O O . LEU A 1 73 ? -5.189 29.688 -29.496 1.00 38.33 71 LEU A O 1
ATOM 593 N N . ASP A 1 74 ? -5.647 31.389 -28.033 1.00 44.12 72 ASP A N 1
ATOM 594 C CA . ASP A 1 74 ? -4.300 31.990 -27.960 1.00 45.97 72 ASP A CA 1
ATOM 595 C C . ASP A 1 74 ? -3.460 30.980 -27.172 1.00 47.71 72 ASP A C 1
ATOM 596 O O . ASP A 1 74 ? -4.032 30.297 -26.297 1.00 47.39 72 ASP A O 1
ATOM 601 N N . ALA A 1 75 ? -2.191 30.813 -27.539 1.00 49.25 73 ALA A N 1
ATOM 602 C CA . ALA A 1 75 ? -1.181 30.024 -26.797 1.00 49.80 73 ALA A CA 1
ATOM 603 C C . ALA A 1 75 ? -1.349 30.133 -25.271 1.00 48.25 73 ALA A C 1
ATOM 604 O O . ALA A 1 75 ? -1.280 29.096 -24.508 1.00 46.22 73 ALA A O 1
ATOM 606 N N . ILE A 1 76 ? -1.433 31.375 -24.815 1.00 46.50 74 ILE A N 1
ATOM 607 C CA . ILE A 1 76 ? -1.358 31.676 -23.365 1.00 48.74 74 ILE A CA 1
ATOM 608 C C . ILE A 1 76 ? -2.736 31.444 -22.729 1.00 45.97 74 ILE A C 1
ATOM 609 O O . ILE A 1 76 ? -2.819 31.507 -21.505 1.00 44.95 74 ILE A O 1
ATOM 614 N N . SER A 1 77 ? -3.779 31.159 -23.507 1.00 44.02 75 SER A N 1
ATOM 615 C CA . SER A 1 77 ? -5.152 30.946 -22.963 1.00 44.57 75 SER A CA 1
ATOM 616 C C . SER A 1 77 ? -5.129 29.841 -21.889 1.00 43.42 75 SER A C 1
ATOM 617 O O . SER A 1 77 ? -5.931 29.912 -20.908 1.00 43.84 75 SER A O 1
ATOM 620 N N . VAL A 1 78 ? -4.297 28.817 -22.089 1.00 41.05 76 VAL A N 1
ATOM 621 C CA . VAL A 1 78 ? -4.486 27.499 -21.426 1.00 39.77 76 VAL A CA 1
ATOM 622 C C . VAL A 1 78 ? -3.510 27.380 -20.269 1.00 40.31 76 VAL A C 1
ATOM 623 O O . VAL A 1 78 ? -2.282 27.505 -20.545 1.00 43.16 76 VAL A O 1
ATOM 627 N N . SER A 1 79 ? -4.011 27.176 -19.040 1.00 38.83 77 SER A N 1
ATOM 628 C CA . SER A 1 79 ? -3.134 26.995 -17.849 1.00 39.62 77 SER A CA 1
ATOM 629 C C . SER A 1 79 ? -2.874 25.504 -17.589 1.00 39.99 77 SER A C 1
ATOM 630 O O . SER A 1 79 ? -1.731 25.221 -17.157 1.00 43.31 77 SER A O 1
ATOM 633 N N . LYS A 1 80 ? -3.857 24.628 -17.828 1.00 36.99 78 LYS A N 1
ATOM 634 C CA . LYS A 1 80 ? -3.904 23.249 -17.297 1.00 38.22 78 LYS A CA 1
ATOM 635 C C . LYS A 1 80 ? -4.857 22.400 -18.156 1.00 35.68 78 LYS A C 1
ATOM 636 O O . LYS A 1 80 ? -5.989 22.803 -18.442 1.00 34.85 78 LYS A O 1
ATOM 642 N N . ILE A 1 81 ? -4.386 21.261 -18.598 1.00 34.39 79 ILE A N 1
ATOM 643 C CA . ILE A 1 81 ? -5.208 20.175 -19.201 1.00 33.92 79 ILE A CA 1
ATOM 644 C C . ILE A 1 81 ? -4.978 18.981 -18.276 1.00 34.94 79 ILE A C 1
ATOM 645 O O . ILE A 1 81 ? -3.844 18.538 -18.176 1.00 35.28 79 ILE A O 1
ATOM 650 N N . LYS A 1 82 ? -5.999 18.516 -17.582 1.00 37.28 80 LYS A N 1
ATOM 651 C CA . LYS A 1 82 ? -5.921 17.365 -16.658 1.00 39.74 80 LYS A CA 1
ATOM 652 C C . LYS A 1 82 ? -6.681 16.184 -17.271 1.00 39.29 80 LYS A C 1
ATOM 653 O O . LYS A 1 82 ? -7.836 16.319 -17.606 1.00 40.15 80 LYS A O 1
ATOM 659 N N . GLN A 1 83 ? -6.037 15.040 -17.349 1.00 41.29 81 GLN A N 1
ATOM 660 C CA . GLN A 1 83 ? -6.577 13.777 -17.904 1.00 42.89 81 GLN A CA 1
ATOM 661 C C . GLN A 1 83 ? -6.956 12.813 -16.794 1.00 42.46 81 GLN A C 1
ATOM 662 O O . GLN A 1 83 ? -6.248 12.770 -15.818 1.00 41.58 81 GLN A O 1
ATOM 668 N N . PHE A 1 84 ? -8.031 12.048 -16.971 1.00 44.09 82 PHE A N 1
ATOM 669 C CA . PHE A 1 84 ? -8.445 10.997 -16.002 1.00 45.49 82 PHE A CA 1
ATOM 670 C C . PHE A 1 84 ? -8.868 9.737 -16.731 1.00 45.71 82 PHE A C 1
ATOM 671 O O . PHE A 1 84 ? -9.436 9.821 -17.845 1.00 42.48 82 PHE A O 1
ATOM 679 N N . GLY A 1 85 ? -8.583 8.621 -16.059 1.00 50.49 83 GLY A N 1
ATOM 680 C CA . GLY A 1 85 ? -8.716 7.271 -16.607 1.00 53.14 83 GLY A CA 1
ATOM 681 C C . GLY A 1 85 ? -7.727 7.038 -17.730 1.00 54.61 83 GLY A C 1
ATOM 682 O O . GLY A 1 85 ? -6.532 7.287 -17.536 1.00 54.08 83 GLY A O 1
ATOM 683 N N . VAL A 1 86 ? -8.228 6.564 -18.860 1.00 56.55 84 VAL A N 1
ATOM 684 C CA . VAL A 1 86 ? -7.505 5.603 -19.734 1.00 62.73 84 VAL A CA 1
ATOM 685 C C . VAL A 1 86 ? -7.411 6.256 -21.117 1.00 66.38 84 VAL A C 1
ATOM 686 O O . VAL A 1 86 ? -8.280 7.084 -21.418 1.00 63.65 84 VAL A O 1
ATOM 690 N N . SER A 1 87 ? -6.346 6.004 -21.881 1.00 72.57 85 SER A N 1
ATOM 691 C CA . SER A 1 87 ? -5.863 6.963 -22.910 1.00 75.02 85 SER A CA 1
ATOM 692 C C . SER A 1 87 ? -5.929 6.416 -24.336 1.00 79.78 85 SER A C 1
ATOM 693 O O . SER A 1 87 ? -5.518 7.189 -25.214 1.00 82.05 85 SER A O 1
ATOM 696 N N . ASN A 1 88 ? -6.457 5.201 -24.580 1.00 85.23 86 ASN A N 1
ATOM 697 C CA . ASN A 1 88 ? -6.401 4.518 -25.913 1.00 90.21 86 ASN A CA 1
ATOM 698 C C . ASN A 1 88 ? -7.734 4.701 -26.699 1.00 92.29 86 ASN A C 1
ATOM 699 O O . ASN A 1 88 ? -8.816 4.383 -26.146 1.00 94.02 86 ASN A O 1
ATOM 704 N N . ILE A 1 89 ? -7.661 5.243 -27.933 1.00 94.33 87 ILE A N 1
ATOM 705 C CA . ILE A 1 89 ? -8.761 5.367 -28.958 1.00 95.79 87 ILE A CA 1
ATOM 706 C C . ILE A 1 89 ? -9.292 6.820 -29.035 1.00 83.41 87 ILE A C 1
ATOM 707 O O . ILE A 1 89 ? -8.636 7.864 -28.956 1.00 67.25 87 ILE A O 1
ATOM 712 N N . ASP B 1 1 ? -11.493 37.018 -13.018 1.00 79.61 -1 ASP B N 1
ATOM 713 C CA . ASP B 1 1 ? -11.498 36.441 -11.621 1.00 79.11 -1 ASP B CA 1
ATOM 714 C C . ASP B 1 1 ? -11.833 34.941 -11.680 1.00 71.99 -1 ASP B C 1
ATOM 715 O O . ASP B 1 1 ? -11.195 34.195 -10.952 1.00 75.20 -1 ASP B O 1
ATOM 720 N N . PRO B 1 2 ? -12.817 34.429 -12.488 1.00 63.49 0 PRO B N 1
ATOM 721 C CA . PRO B 1 2 ? -13.109 32.988 -12.608 1.00 59.22 0 PRO B CA 1
ATOM 722 C C . PRO B 1 2 ? -12.644 32.268 -13.897 1.00 52.83 0 PRO B C 1
ATOM 723 O O . PRO B 1 2 ? -12.566 32.852 -14.971 1.00 49.22 0 PRO B O 1
ATOM 727 N N . MET B 1 3 ? -12.368 30.987 -13.776 1.00 50.72 1 MET B N 1
ATOM 728 C CA . MET B 1 3 ? -11.783 30.210 -14.888 1.00 50.97 1 MET B CA 1
ATOM 729 C C . MET B 1 3 ? -12.895 29.671 -15.776 1.00 44.52 1 MET B C 1
ATOM 730 O O . MET B 1 3 ? -13.955 29.320 -15.283 1.00 43.87 1 MET B O 1
ATOM 735 N N . PHE B 1 4 ? -12.590 29.565 -17.053 1.00 38.49 2 PHE B N 1
ATOM 736 C CA . PHE B 1 4 ? -13.423 28.924 -18.064 1.00 35.34 2 PHE B CA 1
ATOM 737 C C . PHE B 1 4 ? -12.931 27.472 -18.251 1.00 33.82 2 PHE B C 1
ATOM 738 O O . PHE B 1 4 ? -11.745 27.225 -18.482 1.00 34.03 2 PHE B O 1
ATOM 746 N N . ILE B 1 5 ? -13.846 26.510 -18.193 1.00 32.34 3 ILE B N 1
ATOM 747 C CA . ILE B 1 5 ? -13.535 25.061 -18.106 1.00 30.84 3 ILE B CA 1
ATOM 748 C C . ILE B 1 5 ? -14.337 24.289 -19.128 1.00 29.17 3 ILE B C 1
ATOM 749 O O . ILE B 1 5 ?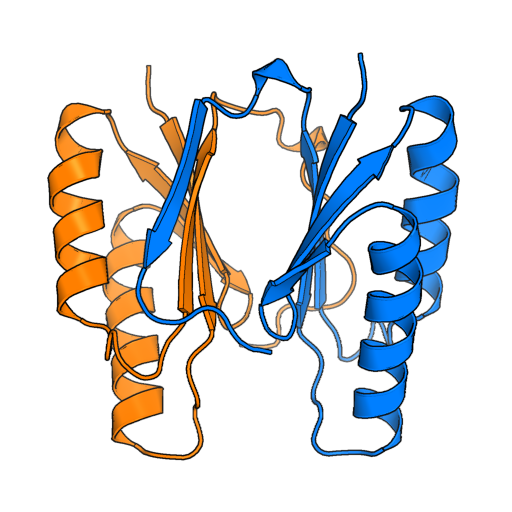 -15.541 24.377 -19.085 1.00 29.65 3 ILE B O 1
ATOM 754 N N . ILE B 1 6 ? -13.641 23.583 -20.019 1.00 28.75 4 ILE B N 1
ATOM 755 C CA . ILE B 1 6 ? -14.216 22.644 -21.018 1.00 26.57 4 ILE B CA 1
ATOM 756 C C . ILE B 1 6 ? -14.056 21.237 -20.463 1.00 26.65 4 ILE B C 1
ATOM 757 O O . ILE B 1 6 ? -12.926 20.799 -20.240 1.00 28.62 4 ILE B O 1
ATOM 762 N N . VAL B 1 7 ? -15.153 20.548 -20.279 1.00 26.95 5 VAL B N 1
ATOM 763 C CA . VAL B 1 7 ? -15.130 19.152 -19.791 1.00 28.23 5 VAL B CA 1
ATOM 764 C C . VAL B 1 7 ? -15.507 18.247 -20.970 1.00 29.07 5 VAL B C 1
ATOM 765 O O . VAL B 1 7 ? -16.587 18.456 -21.579 1.00 29.54 5 VAL B O 1
ATOM 769 N N . CYS B 1 8 ? -14.620 17.313 -21.311 1.00 27.73 6 CYS B N 1
ATOM 770 C CA . CYS B 1 8 ? -14.864 16.344 -22.402 1.00 26.71 6 CYS B CA 1
ATOM 771 C C . CYS B 1 8 ? -14.882 14.958 -21.777 1.00 26.29 6 CYS B C 1
ATOM 772 O O . CYS B 1 8 ? -13.834 14.558 -21.212 1.00 25.91 6 CYS B O 1
ATOM 775 N N . TYR B 1 9 ? -16.032 14.287 -21.831 1.00 25.86 7 TYR B N 1
ATOM 776 C CA . TYR B 1 9 ? -16.224 12.948 -21.239 1.00 26.60 7 TYR B CA 1
ATOM 777 C C . TYR B 1 9 ? -16.575 11.962 -22.353 1.00 27.06 7 TYR B C 1
ATOM 778 O O . TYR B 1 9 ? -17.677 12.016 -22.986 1.00 26.93 7 TYR B O 1
ATOM 787 N N . ASP B 1 10 ? -15.624 11.069 -22.620 1.00 28.23 8 ASP B N 1
ATOM 788 C CA . ASP B 1 10 ? -15.757 9.961 -23.600 1.00 28.49 8 ASP B CA 1
ATOM 789 C C . ASP B 1 10 ? -16.076 8.688 -22.807 1.00 30.50 8 ASP B C 1
ATOM 790 O O . ASP B 1 10 ? -15.154 8.146 -22.151 1.00 31.29 8 ASP B O 1
ATOM 795 N N . VAL B 1 11 ? -17.339 8.257 -22.795 1.00 30.76 9 VAL B N 1
ATOM 796 C CA . VAL B 1 11 ? -17.750 7.012 -22.098 1.00 31.74 9 VAL B CA 1
ATOM 797 C C . VAL B 1 11 ? -18.686 6.230 -23.012 1.00 32.18 9 VAL B C 1
ATOM 798 O O . VAL B 1 11 ? -19.424 6.858 -23.808 1.00 31.47 9 VAL B O 1
ATOM 802 N N . GLU B 1 12 ? -18.678 4.908 -22.881 1.00 32.21 10 GLU B N 1
ATOM 803 C CA . GLU B 1 12 ? -19.560 4.039 -23.696 1.00 32.59 10 GLU B CA 1
ATOM 804 C C . GLU B 1 12 ? -20.993 4.272 -23.218 1.00 33.35 10 GLU B C 1
ATOM 805 O O . GLU B 1 12 ? -21.233 4.462 -22.011 1.00 33.26 10 GLU B O 1
ATOM 811 N N . THR B 1 13 ? -21.932 4.273 -24.143 1.00 34.02 11 THR B N 1
ATOM 812 C CA . THR B 1 13 ? -23.334 4.519 -23.798 1.00 35.25 11 THR B CA 1
ATOM 813 C C . THR B 1 13 ? -24.146 3.341 -24.305 1.00 37.22 11 THR B C 1
ATOM 814 O O . THR B 1 13 ? -25.346 3.503 -24.580 1.00 40.34 11 THR B O 1
ATOM 818 N N . ILE B 1 14 ? -23.516 2.188 -24.360 1.00 37.59 12 ILE B N 1
ATOM 819 C CA . ILE B 1 14 ? -24.176 0.923 -24.757 1.00 40.53 12 ILE B CA 1
ATOM 820 C C . ILE B 1 14 ? -24.833 0.341 -23.509 1.00 39.96 12 ILE B C 1
ATOM 821 O O . ILE B 1 14 ? -25.974 -0.057 -23.597 1.00 42.90 12 ILE B O 1
ATOM 826 N N . THR B 1 15 ? -24.112 0.252 -22.395 1.00 36.96 13 THR B N 1
ATOM 827 C CA . THR B 1 15 ? -24.643 -0.270 -21.109 1.00 37.65 13 THR B CA 1
ATOM 828 C C . THR B 1 15 ? -25.429 0.831 -20.371 1.00 37.32 13 THR B C 1
ATOM 829 O O . THR B 1 15 ? -25.049 2.016 -20.501 1.00 36.75 13 THR B O 1
ATOM 833 N N . GLN B 1 16 ? -26.460 0.465 -19.601 1.00 38.83 14 GLN B N 1
ATOM 834 C CA . GLN B 1 16 ? -27.204 1.389 -18.693 1.00 38.87 14 GLN B CA 1
ATOM 835 C C . GLN B 1 16 ? -26.211 2.091 -17.744 1.00 37.26 14 GLN B C 1
ATOM 836 O O . GLN B 1 16 ? -26.369 3.265 -17.509 1.00 35.73 14 GLN B O 1
ATOM 842 N N . GLU B 1 17 ? -25.219 1.366 -17.212 1.00 37.75 15 GLU B N 1
ATOM 843 C CA . GLU B 1 17 ? -24.235 1.922 -16.248 1.00 37.01 15 GLU B CA 1
ATOM 844 C C . GLU B 1 17 ? -23.481 3.073 -16.923 1.00 34.81 15 GLU B C 1
ATOM 845 O O . GLU B 1 17 ? -23.250 4.100 -16.269 1.00 34.04 15 GLU B O 1
ATOM 851 N N . GLY B 1 18 ? -23.080 2.889 -18.178 1.00 33.38 16 GLY B N 1
ATOM 852 C CA . GLY B 1 18 ? -22.368 3.904 -18.942 1.00 31.28 16 GLY B CA 1
ATOM 853 C C . GLY B 1 18 ? -23.244 5.109 -19.227 1.00 31.35 16 GLY B C 1
ATOM 854 O O . GLY B 1 18 ? -22.751 6.238 -19.119 1.00 29.66 16 GLY B O 1
ATOM 855 N N . ARG B 1 19 ? -24.488 4.910 -19.636 1.00 33.85 17 ARG B N 1
ATOM 856 C CA . ARG B 1 19 ? -25.404 6.058 -19.854 1.00 34.85 17 ARG B CA 1
ATOM 857 C C . ARG B 1 19 ? -25.564 6.815 -18.527 1.00 35.53 17 ARG B C 1
ATOM 858 O O . ARG B 1 19 ? -25.501 8.073 -18.547 1.00 35.30 17 ARG B O 1
ATOM 866 N N . ALA B 1 20 ? -25.687 6.095 -17.411 1.00 36.50 18 ALA B N 1
ATOM 867 C CA . ALA B 1 20 ? -25.859 6.686 -16.062 1.00 38.32 18 ALA B CA 1
ATOM 868 C C . ALA B 1 20 ? -24.625 7.522 -15.666 1.00 37.45 18 ALA B C 1
ATOM 869 O O . ALA B 1 20 ? -24.786 8.628 -15.103 1.00 38.89 18 ALA B O 1
ATOM 871 N N . ARG B 1 21 ? -23.423 7.049 -15.961 1.00 36.73 19 ARG B N 1
ATOM 872 C CA . ARG B 1 21 ? -22.189 7.811 -15.653 1.00 35.92 19 ARG B CA 1
ATOM 873 C C . ARG B 1 21 ? -22.239 9.111 -16.460 1.00 34.38 19 ARG B C 1
ATOM 874 O O . ARG B 1 21 ? -21.834 10.164 -15.881 1.00 33.36 19 ARG B O 1
ATOM 882 N N . LEU B 1 22 ? -22.720 9.076 -17.712 1.00 32.68 20 LEU B N 1
ATOM 883 C CA . LEU B 1 22 ? -22.729 10.312 -18.536 1.00 32.82 20 LEU B CA 1
ATOM 884 C C . LEU B 1 22 ? -23.763 11.280 -17.959 1.00 35.87 20 LEU B C 1
ATOM 885 O O . LEU B 1 22 ? -23.494 12.494 -17.906 1.00 35.03 20 LEU B O 1
ATOM 890 N N . ARG B 1 23 ? -24.908 10.742 -17.554 1.00 39.97 21 ARG B N 1
ATOM 891 C CA . ARG B 1 23 ? -26.006 11.535 -16.960 1.00 43.43 21 ARG B CA 1
ATOM 892 C C . ARG B 1 23 ? -25.451 12.215 -15.700 1.00 42.80 21 ARG B C 1
ATOM 893 O O . ARG B 1 23 ? -25.716 13.401 -15.502 1.00 45.28 21 ARG B O 1
ATOM 901 N N . LYS B 1 24 ? -24.650 11.515 -14.915 1.00 41.67 22 LYS B N 1
ATOM 902 C CA . LYS B 1 24 ? -24.241 12.013 -13.587 1.00 44.24 22 LYS B CA 1
ATOM 903 C C . LYS B 1 24 ? -23.204 13.115 -13.792 1.00 42.38 22 LYS B C 1
ATOM 904 O O . LYS B 1 24 ? -23.193 14.107 -13.011 1.00 42.86 22 LYS B O 1
ATOM 910 N N . VAL B 1 25 ? -22.365 12.966 -14.815 1.00 38.16 23 VAL B N 1
ATOM 911 C CA . VAL B 1 25 ? -21.350 14.009 -15.141 1.00 37.07 23 VAL B CA 1
ATOM 912 C C . VAL B 1 25 ? -22.087 15.262 -15.633 1.00 35.66 23 VAL B C 1
ATOM 913 O O . VAL B 1 25 ? -21.780 16.372 -15.185 1.00 34.89 23 VAL B O 1
ATOM 917 N N . ALA B 1 26 ? -23.026 15.069 -16.541 1.00 35.50 24 ALA B N 1
ATOM 918 C CA . ALA B 1 26 ? -23.855 16.149 -17.097 1.00 36.60 24 ALA B CA 1
ATOM 919 C C . ALA B 1 26 ? -24.456 16.948 -15.936 1.00 37.15 24 ALA B C 1
ATOM 920 O O . ALA B 1 26 ? -24.306 18.161 -15.921 1.00 37.52 24 ALA B O 1
ATOM 922 N N . LYS B 1 27 ? -25.020 16.273 -14.955 1.00 39.56 25 LYS B N 1
ATOM 923 C CA . LYS B 1 27 ? -25.754 16.939 -13.849 1.00 44.03 25 LYS B CA 1
ATOM 924 C C . LYS B 1 27 ? -24.797 17.726 -12.945 1.00 44.40 25 LYS B C 1
ATOM 925 O O . LYS B 1 27 ? -25.119 18.854 -12.536 1.00 46.69 25 LYS B O 1
ATOM 931 N N . THR B 1 28 ? -23.608 17.206 -12.705 1.00 43.94 26 THR B N 1
ATOM 932 C CA . THR B 1 28 ? -22.548 17.961 -12.007 1.00 43.95 26 THR B CA 1
ATOM 933 C C . THR B 1 28 ? -22.170 19.206 -12.820 1.00 44.38 26 THR B C 1
ATOM 934 O O . THR B 1 28 ? -22.033 20.277 -12.218 1.00 46.84 26 THR B O 1
ATOM 938 N N . CYS B 1 29 ? -21.971 19.087 -14.133 1.00 43.43 27 CYS B N 1
ATOM 939 C CA . CYS B 1 29 ? -21.453 20.213 -14.957 1.00 44.32 27 CYS B CA 1
ATOM 940 C C . CYS B 1 29 ? -22.532 21.277 -15.140 1.00 45.86 27 CYS B C 1
ATOM 941 O O . CYS B 1 29 ? -22.152 22.433 -15.294 1.00 42.88 27 CYS B O 1
ATOM 944 N N . GLU B 1 30 ? -23.819 20.906 -15.084 1.00 49.53 28 GLU B N 1
ATOM 945 C CA . GLU B 1 30 ? -24.908 21.807 -15.546 1.00 50.07 28 GLU B CA 1
ATOM 946 C C . GLU B 1 30 ? -25.273 22.764 -14.418 1.00 51.04 28 GLU B C 1
ATOM 947 O O . GLU B 1 30 ? -25.840 23.808 -14.711 1.00 55.32 28 GLU B O 1
ATOM 953 N N . SER B 1 31 ? -24.835 22.488 -13.204 1.00 49.54 29 SER B N 1
ATOM 954 C CA . SER B 1 31 ? -24.991 23.421 -12.069 1.00 50.28 29 SER B CA 1
ATOM 955 C C . SER B 1 31 ? -23.855 24.447 -12.069 1.00 47.36 29 SER B C 1
ATOM 956 O O . SER B 1 31 ? -23.870 25.321 -11.186 1.00 49.02 29 SER B O 1
ATOM 959 N N . HIS B 1 32 ? -22.915 24.359 -13.018 1.00 43.81 30 HIS B N 1
ATOM 960 C CA . HIS B 1 32 ? -21.786 25.318 -13.176 1.00 43.09 30 HIS B CA 1
ATOM 961 C C . HIS B 1 32 ? -21.650 25.795 -14.617 1.00 40.74 30 HIS B C 1
ATOM 962 O O . HIS B 1 32 ? -20.642 26.424 -14.918 1.00 41.37 30 HIS B O 1
ATOM 969 N N . GLY B 1 33 ? -22.604 25.501 -15.488 1.00 40.72 31 GLY B N 1
ATOM 970 C CA . GLY B 1 33 ? -22.473 25.831 -16.915 1.00 39.54 31 GLY B CA 1
ATOM 971 C C . GLY B 1 33 ? -23.464 25.071 -17.767 1.00 40.21 31 GLY B C 1
ATOM 972 O O . GLY B 1 33 ? -24.516 24.686 -17.266 1.00 42.29 31 GLY B O 1
ATOM 973 N N . GLN B 1 34 ? -23.064 24.808 -19.002 1.00 40.73 32 GLN B N 1
ATOM 974 C CA . GLN B 1 34 ? -23.906 24.469 -20.165 1.00 41.11 32 GLN B CA 1
ATOM 975 C C . GLN B 1 34 ? -23.378 23.177 -20.819 1.00 39.00 32 GLN B C 1
ATOM 976 O O . GLN B 1 34 ? -22.142 23.001 -20.960 1.00 36.90 32 GLN B O 1
ATOM 982 N N . ARG B 1 35 ? -24.288 22.303 -21.197 1.00 36.13 33 ARG B N 1
ATOM 983 C CA . ARG B 1 35 ? -24.008 21.166 -22.079 1.00 33.25 33 ARG B CA 1
ATOM 984 C C . ARG B 1 35 ? -23.985 21.667 -23.516 1.00 32.62 33 ARG B C 1
ATOM 985 O O . ARG B 1 35 ? -25.004 22.218 -23.954 1.00 33.34 33 ARG B O 1
ATOM 993 N N . VAL B 1 36 ? -22.866 21.540 -24.232 1.00 29.22 34 VAL B N 1
ATOM 994 C CA . VAL B 1 36 ? -22.774 22.193 -25.562 1.00 27.48 34 VAL B CA 1
ATOM 995 C C . VAL B 1 36 ? -22.706 21.100 -26.633 1.00 28.10 34 VAL B C 1
ATOM 996 O O . VAL B 1 36 ? -22.874 21.408 -27.811 1.00 28.43 34 VAL B O 1
ATOM 1000 N N . GLN B 1 37 ? -22.516 19.859 -26.207 1.00 28.69 35 GLN B N 1
ATOM 1001 C CA . GLN B 1 37 ? -22.497 18.656 -27.059 1.00 29.12 35 GLN B CA 1
ATOM 1002 C C . GLN B 1 37 ? -22.892 17.440 -26.220 1.00 29.96 35 GLN B C 1
ATOM 1003 O O . GLN B 1 37 ? -22.915 17.558 -25.016 1.00 27.35 35 GLN B O 1
ATOM 1009 N N . LYS B 1 38 ? -23.121 16.295 -26.857 1.00 32.79 36 LYS B N 1
ATOM 1010 C CA . LYS B 1 38 ? -23.459 15.072 -26.114 1.00 37.16 36 LYS B CA 1
ATOM 1011 C C . LYS B 1 38 ? -22.552 15.003 -24.886 1.00 35.88 36 LYS B C 1
ATOM 1012 O O . LYS B 1 38 ? -23.047 14.816 -23.766 1.00 35.11 36 LYS B O 1
ATOM 1018 N N . SER B 1 39 ? -21.250 15.114 -25.083 1.00 35.66 37 SER B N 1
ATOM 1019 C CA . SER B 1 39 ? -20.279 14.754 -24.027 1.00 34.71 37 SER B CA 1
ATOM 1020 C C . SER B 1 39 ? -19.276 15.894 -23.804 1.00 33.01 37 SER B C 1
ATOM 1021 O O . SER B 1 39 ? -18.223 15.601 -23.202 1.00 32.12 37 SER B O 1
ATOM 1024 N N . VAL B 1 40 ? -19.622 17.132 -24.204 1.00 30.89 38 VAL B N 1
ATOM 1025 C CA . VAL B 1 40 ? -18.819 18.363 -23.916 1.00 29.99 38 VAL B CA 1
ATOM 1026 C C . VAL B 1 40 ? -19.656 19.402 -23.159 1.00 29.23 38 VAL B C 1
ATOM 1027 O O . VAL B 1 40 ? -20.757 19.724 -23.632 1.00 31.01 38 VAL B O 1
ATOM 1031 N N . PHE B 1 41 ? -19.105 19.949 -22.075 1.00 29.21 39 PHE B N 1
ATOM 1032 C CA . PHE B 1 41 ? -19.705 20.972 -21.185 1.00 29.75 39 PHE B CA 1
ATOM 1033 C C . PHE B 1 41 ? -18.723 22.143 -21.028 1.00 31.01 39 PHE B C 1
ATOM 1034 O O . PHE B 1 41 ? -17.497 21.918 -20.916 1.00 31.36 39 PHE B O 1
ATOM 1042 N N . GLU B 1 42 ? -19.270 23.356 -20.951 1.00 30.78 40 GLU B N 1
ATOM 1043 C CA . GLU B 1 42 ? -18.519 24.591 -20.641 1.00 30.99 40 GLU B CA 1
ATOM 1044 C C . GLU B 1 42 ? -18.934 25.093 -19.252 1.00 32.87 40 GLU B C 1
ATOM 1045 O O . GLU B 1 42 ? -20.122 25.308 -19.043 1.00 36.79 40 GLU B O 1
ATOM 1051 N N . CYS B 1 43 ? -17.986 25.304 -18.349 1.00 31.80 41 CYS B N 1
ATOM 1052 C CA . CYS B 1 43 ? -18.257 25.622 -16.941 1.00 32.96 41 CYS B CA 1
ATOM 1053 C C . CYS B 1 43 ? -17.403 26.821 -16.549 1.00 34.47 41 CYS B C 1
ATOM 1054 O O . CYS B 1 43 ? -16.388 27.044 -17.198 1.00 33.56 41 CYS B O 1
ATOM 1057 N N . GLN B 1 44 ? -17.866 27.591 -15.563 1.00 37.28 42 GLN B N 1
ATOM 1058 C CA . GLN B 1 44 ? -17.106 28.659 -14.869 1.00 39.83 42 GLN B CA 1
ATOM 1059 C C . GLN B 1 44 ? -17.097 28.393 -13.364 1.00 42.72 42 GLN B C 1
ATOM 1060 O O . GLN B 1 44 ? -18.164 28.071 -12.797 1.00 43.01 42 GLN B O 1
ATOM 1066 N N . LEU B 1 45 ? -15.910 28.464 -12.773 1.00 45.68 43 LEU B N 1
ATOM 1067 C CA . LEU B 1 45 ? -15.664 28.249 -11.333 1.00 50.97 43 LEU B CA 1
ATOM 1068 C C . LEU B 1 45 ? -14.547 29.173 -10.896 1.00 52.85 43 LEU B C 1
ATOM 1069 O O . LEU B 1 45 ? -13.583 29.350 -11.660 1.00 49.67 43 LEU B O 1
ATOM 1074 N N . GLU B 1 46 ? -14.662 29.679 -9.686 1.00 60.37 44 GLU B N 1
ATOM 1075 C CA . GLU B 1 46 ? -13.522 30.333 -8.997 1.00 66.83 44 GLU B CA 1
ATOM 1076 C C . GLU B 1 46 ? -12.536 29.201 -8.714 1.00 67.94 44 GLU B C 1
ATOM 1077 O O . GLU B 1 46 ? -12.930 28.046 -8.626 1.00 68.43 44 GLU B O 1
ATOM 1083 N N . PRO B 1 47 ? -11.221 29.502 -8.722 1.00 71.14 45 PRO B N 1
ATOM 1084 C CA . PRO B 1 47 ? -10.157 28.542 -8.417 1.00 69.40 45 PRO B CA 1
ATOM 1085 C C . PRO B 1 47 ? -10.343 27.622 -7.212 1.00 67.53 45 PRO B C 1
ATOM 1086 O O . PRO B 1 47 ? -10.002 26.486 -7.343 1.00 67.68 45 PRO B O 1
ATOM 1090 N N . ALA B 1 48 ? -10.828 28.118 -6.077 1.00 70.03 46 ALA B N 1
ATOM 1091 C CA . ALA B 1 48 ? -10.950 27.317 -4.829 1.00 71.69 46 ALA B CA 1
ATOM 1092 C C . ALA B 1 48 ? -11.897 26.146 -5.122 1.00 69.80 46 ALA B C 1
ATOM 1093 O O . ALA B 1 48 ? -11.594 24.974 -4.752 1.00 72.25 46 ALA B O 1
ATOM 1095 N N . ASP B 1 49 ? -12.959 26.428 -5.868 1.00 66.66 47 ASP B N 1
ATOM 1096 C CA . ASP B 1 49 ? -14.048 25.444 -6.096 1.00 65.83 47 ASP B CA 1
ATOM 1097 C C . ASP B 1 49 ? -13.627 24.439 -7.158 1.00 61.72 47 ASP B C 1
ATOM 1098 O O . ASP B 1 49 ? -14.240 23.391 -7.174 1.00 60.17 47 ASP B O 1
ATOM 1103 N N . TYR B 1 50 ? -12.610 24.743 -7.968 1.00 61.29 48 TYR B N 1
ATOM 1104 C CA . TYR B 1 50 ? -12.158 23.877 -9.081 1.00 59.28 48 TYR B CA 1
ATOM 1105 C C . TYR B 1 50 ? -11.808 22.482 -8.552 1.00 62.10 48 TYR B C 1
ATOM 1106 O O . TYR B 1 50 ? -12.220 21.494 -9.199 1.00 59.84 48 TYR B O 1
ATOM 1115 N N . LEU B 1 51 ? -11.021 22.399 -7.471 1.00 66.09 49 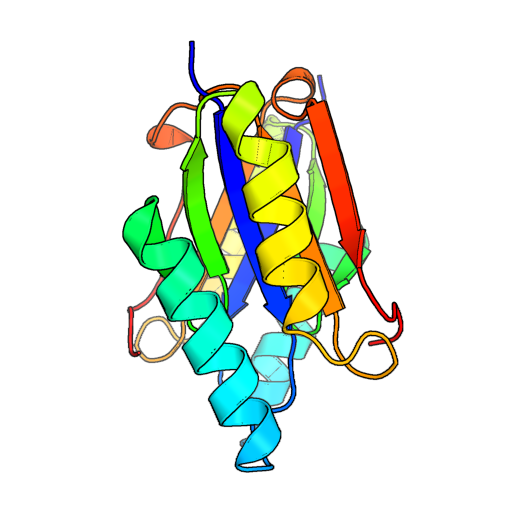LEU B N 1
ATOM 1116 C CA . LEU B 1 51 ? -10.415 21.105 -7.041 1.00 66.46 49 LEU B CA 1
ATOM 1117 C C . LEU B 1 51 ? -11.520 20.161 -6.576 1.00 65.03 49 LEU B C 1
ATOM 1118 O O . LEU B 1 51 ? -11.456 18.975 -6.911 1.00 66.26 49 LEU B O 1
ATOM 1123 N N . GLN B 1 52 ? -12.477 20.679 -5.826 1.00 64.36 50 GLN B N 1
ATOM 1124 C CA . GLN B 1 52 ? -13.629 19.910 -5.313 1.00 65.66 50 GLN B CA 1
ATOM 1125 C C . GLN B 1 52 ? -14.481 19.398 -6.486 1.00 63.17 50 GLN B C 1
ATOM 1126 O O . GLN B 1 52 ? -14.945 18.221 -6.440 1.00 62.31 50 GLN B O 1
ATOM 1132 N N . PHE B 1 53 ? -14.674 20.243 -7.504 1.00 59.19 51 PHE B N 1
ATOM 1133 C CA . PHE B 1 53 ? -15.381 19.905 -8.771 1.00 53.37 51 PHE B CA 1
ATOM 1134 C C . PHE B 1 53 ? -14.632 18.797 -9.531 1.00 50.66 51 PHE B C 1
ATOM 1135 O O . PHE B 1 53 ? -15.263 17.834 -10.015 1.00 49.23 51 PHE B O 1
ATOM 1143 N N . GLU B 1 54 ? -13.313 18.944 -9.653 1.00 48.31 52 GLU B N 1
ATOM 1144 C CA . GLU B 1 54 ? -12.449 17.992 -10.383 1.00 45.03 52 GLU B CA 1
ATOM 1145 C C . GLU B 1 54 ? -12.520 16.628 -9.691 1.00 45.73 52 GLU B C 1
ATOM 1146 O O . GLU B 1 54 ? -12.720 15.611 -10.383 1.00 42.23 52 GLU B O 1
ATOM 1152 N N . ALA B 1 55 ? -12.420 16.603 -8.361 1.00 48.67 53 ALA B N 1
ATOM 1153 C CA . ALA B 1 55 ? -12.552 15.368 -7.560 1.00 49.78 53 ALA B CA 1
ATOM 1154 C C . ALA B 1 55 ? -13.957 14.778 -7.778 1.00 50.56 53 ALA B C 1
ATOM 1155 O O . ALA B 1 55 ? -14.062 13.562 -7.900 1.00 53.95 53 ALA B O 1
ATOM 1157 N N . LYS B 1 56 ? -15.010 15.590 -7.816 1.00 50.54 54 LYS B N 1
ATOM 1158 C CA . LYS B 1 56 ? -16.385 15.046 -7.874 1.00 51.47 54 LYS B CA 1
A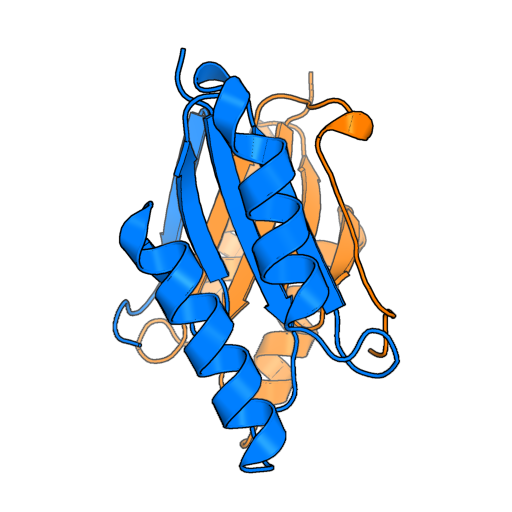TOM 1159 C C . LYS B 1 56 ? -16.562 14.299 -9.205 1.00 51.22 54 LYS B C 1
ATOM 1160 O O . LYS B 1 56 ? -17.068 13.161 -9.153 1.00 54.76 54 LYS B O 1
ATOM 1166 N N . LEU B 1 57 ? -16.152 14.880 -10.339 1.00 47.01 55 LEU B N 1
ATOM 1167 C CA . LEU B 1 57 ? -16.243 14.232 -11.676 1.00 44.61 55 LEU B CA 1
ATOM 1168 C C . LEU B 1 57 ? -15.408 12.946 -11.709 1.00 45.80 55 LEU B C 1
ATOM 1169 O O . LEU B 1 57 ? -15.890 11.908 -12.176 1.00 46.06 55 LEU B O 1
ATOM 1174 N N . SER B 1 58 ? -14.168 13.048 -11.272 1.00 47.46 56 SER B N 1
ATOM 1175 C CA . SER B 1 58 ? -13.191 11.938 -11.194 1.00 48.28 56 SER B CA 1
ATOM 1176 C C . SER B 1 58 ? -13.831 10.723 -10.503 1.00 50.60 56 SER B C 1
ATOM 1177 O O . SER B 1 58 ? -13.691 9.597 -11.016 1.00 52.58 56 SER B O 1
ATOM 1180 N N . LYS B 1 59 ? -14.527 10.952 -9.390 1.00 52.41 57 LYS B N 1
ATOM 1181 C CA . LYS B 1 59 ? -15.083 9.903 -8.499 1.00 55.96 57 LYS B CA 1
ATOM 1182 C C . LYS B 1 59 ? -16.162 9.131 -9.265 1.00 54.16 57 LYS B C 1
ATOM 1183 O O . LYS B 1 59 ? -16.321 7.954 -8.972 1.00 56.54 57 LYS B O 1
ATOM 1189 N N . ILE B 1 60 ? -16.864 9.784 -10.197 1.00 51.45 58 ILE B N 1
ATOM 1190 C CA . ILE B 1 60 ? -18.065 9.243 -10.907 1.00 48.69 58 ILE B CA 1
ATOM 1191 C C . ILE B 1 60 ? -17.626 8.252 -11.984 1.00 47.79 58 ILE B C 1
ATOM 1192 O O . ILE B 1 60 ? -18.372 7.274 -12.196 1.00 46.93 58 ILE B O 1
ATOM 1197 N N . ILE B 1 61 ? -16.512 8.532 -12.663 1.00 45.27 59 ILE B N 1
ATOM 1198 C CA . ILE B 1 61 ? -16.099 7.739 -13.852 1.00 46.79 59 ILE B CA 1
ATOM 1199 C C . ILE B 1 61 ? -15.537 6.371 -13.396 1.00 47.30 59 ILE B C 1
ATOM 1200 O O . ILE B 1 61 ? -15.066 6.250 -12.236 1.00 47.58 59 ILE B O 1
ATOM 1205 N N . ASN B 1 62 ? -15.617 5.374 -14.294 1.00 46.17 60 ASN B N 1
ATOM 1206 C CA . ASN B 1 62 ? -14.746 4.176 -14.347 1.00 47.41 60 ASN B CA 1
ATOM 1207 C C . ASN B 1 62 ? -13.401 4.614 -14.908 1.00 45.63 60 ASN B C 1
ATOM 1208 O O . ASN B 1 62 ? -13.313 4.849 -16.153 1.00 39.31 60 ASN B O 1
ATOM 1213 N N . SER B 1 63 ? -12.409 4.721 -14.044 1.00 48.13 61 SER B N 1
ATOM 1214 C CA . SER B 1 63 ? -11.060 5.199 -14.432 1.00 50.73 61 SER B CA 1
ATOM 1215 C C . SER B 1 63 ? -10.374 4.130 -15.296 1.00 51.12 61 SER B C 1
ATOM 1216 O O . SER B 1 63 ? -9.478 4.481 -16.063 1.00 47.30 61 SER B O 1
ATOM 1219 N N . LYS B 1 64 ? -10.840 2.874 -15.256 1.00 53.29 62 LYS B N 1
ATOM 1220 C CA . LYS B 1 64 ? -10.181 1.779 -16.020 1.00 52.70 62 LYS B CA 1
ATOM 1221 C C . LYS B 1 64 ? -10.770 1.688 -17.434 1.00 47.76 62 LYS B C 1
ATOM 1222 O O . LYS B 1 64 ? -10.280 0.886 -18.205 1.00 47.48 62 LYS B O 1
ATOM 1228 N N . THR B 1 65 ? -11.740 2.524 -17.772 1.00 43.71 63 THR B N 1
ATOM 1229 C CA . THR B 1 65 ? -12.630 2.317 -18.927 1.00 40.51 63 THR B CA 1
ATOM 1230 C C . THR B 1 65 ? -12.910 3.621 -19.660 1.00 37.82 63 THR B C 1
ATOM 1231 O O . THR B 1 65 ? -12.957 3.598 -20.879 1.00 37.54 63 THR B O 1
ATOM 1235 N N . ASP B 1 66 ? -13.107 4.715 -18.933 1.00 36.50 64 ASP B N 1
ATOM 1236 C CA . ASP B 1 66 ? -13.577 5.999 -19.497 1.00 33.20 64 ASP B CA 1
ATOM 1237 C C . ASP B 1 66 ? -12.375 6.925 -19.660 1.00 32.25 64 ASP B C 1
ATOM 1238 O O . ASP B 1 66 ? -11.331 6.701 -19.047 1.00 31.85 64 ASP B O 1
ATOM 1243 N N . ASN B 1 67 ? -12.596 7.986 -20.412 1.00 30.59 65 ASN B N 1
ATOM 1244 C CA . ASN B 1 67 ? -11.631 9.072 -20.616 1.00 30.59 65 ASN B CA 1
ATOM 1245 C C . ASN B 1 67 ? -12.322 10.411 -20.293 1.00 27.96 65 ASN B C 1
ATOM 1246 O O . ASN B 1 67 ? -13.323 10.783 -20.931 1.00 25.68 65 ASN B O 1
ATOM 1251 N N . LEU B 1 68 ? -11.790 11.103 -19.314 1.00 27.66 66 LEU B N 1
ATOM 1252 C CA . LEU B 1 68 ? -12.280 12.423 -18.876 1.00 26.93 66 LEU B CA 1
ATOM 1253 C C . LEU B 1 68 ? -11.127 13.397 -19.006 1.00 26.56 66 LEU B C 1
ATOM 1254 O O . LEU B 1 68 ? -10.048 13.127 -18.450 1.00 27.63 66 LEU B O 1
ATOM 1259 N N . ARG B 1 69 ? -11.372 14.476 -19.721 1.00 25.88 67 ARG B N 1
ATOM 1260 C CA . ARG B 1 69 ? -10.351 15.490 -20.014 1.00 26.64 67 ARG B CA 1
ATOM 1261 C C . ARG B 1 69 ? -10.929 16.844 -19.641 1.00 27.80 67 ARG B C 1
ATOM 1262 O O . ARG B 1 69 ? -12.055 17.160 -20.168 1.00 28.61 67 ARG B O 1
ATOM 1270 N N . ILE B 1 70 ? -10.223 17.605 -18.795 1.00 28.77 68 ILE B N 1
ATOM 1271 C CA . ILE B 1 70 ? -10.688 18.924 -18.290 1.00 29.14 68 ILE B CA 1
ATOM 1272 C C . ILE B 1 70 ? -9.677 19.963 -18.722 1.00 31.12 68 ILE B C 1
ATOM 1273 O O . ILE B 1 70 ? -8.513 19.852 -18.275 1.00 32.26 68 ILE B O 1
ATOM 1278 N N . TYR B 1 71 ? -10.119 20.945 -19.502 1.00 31.93 69 TYR B N 1
ATOM 1279 C CA . TYR B 1 71 ? -9.277 22.101 -19.917 1.00 33.45 69 TYR B CA 1
ATOM 1280 C C . TYR B 1 71 ? -9.588 23.297 -19.012 1.00 33.00 69 TYR B C 1
ATOM 1281 O O . TYR B 1 71 ? -10.740 23.682 -18.953 1.00 31.23 69 TYR B O 1
ATOM 1290 N N . SER B 1 72 ? -8.583 23.816 -18.319 1.00 34.14 70 SER B N 1
ATOM 1291 C CA . SER B 1 72 ? -8.667 25.051 -17.506 1.00 36.19 70 SER B CA 1
ATOM 1292 C C . SER B 1 72 ? -8.135 26.243 -18.321 1.00 35.73 70 SER B C 1
ATOM 1293 O O . SER B 1 72 ? -6.900 26.376 -18.463 1.00 36.58 70 SER B O 1
ATOM 1296 N N . LEU B 1 73 ? -9.019 27.102 -18.811 1.00 34.48 71 LEU B N 1
ATOM 1297 C CA . LEU B 1 73 ? -8.618 28.290 -19.618 1.00 35.29 71 LEU B CA 1
ATOM 1298 C C . LEU B 1 73 ? -8.785 29.570 -18.805 1.00 35.65 71 LEU B C 1
ATOM 1299 O O . LEU B 1 73 ? -9.638 29.642 -17.929 1.00 34.45 71 LEU B O 1
ATOM 1304 N N . ASP B 1 74 ? -7.943 30.543 -19.105 1.00 38.11 72 ASP B N 1
ATOM 1305 C CA . ASP B 1 74 ? -8.202 31.969 -18.792 1.00 38.97 72 ASP B CA 1
ATOM 1306 C C . ASP B 1 74 ? -9.400 32.357 -19.653 1.00 38.02 72 ASP B C 1
ATOM 1307 O O . ASP B 1 74 ? -9.643 31.699 -20.689 1.00 37.23 72 ASP B O 1
ATOM 1312 N N . ALA B 1 75 ? -10.146 33.351 -19.187 1.00 38.73 73 ALA B N 1
ATOM 1313 C CA . ALA B 1 75 ? -11.412 33.814 -19.786 1.00 37.00 73 ALA B CA 1
ATOM 1314 C C . ALA B 1 75 ? -11.116 34.101 -21.260 1.00 35.81 73 ALA B C 1
ATOM 1315 O O . ALA B 1 75 ? -10.038 34.640 -21.523 1.00 39.03 73 ALA B O 1
ATOM 1317 N N . ILE B 1 76 ? -12.000 33.675 -22.174 1.00 32.29 74 ILE B N 1
ATOM 1318 C CA . ILE B 1 76 ? -11.847 33.862 -23.649 1.00 30.37 74 ILE B CA 1
ATOM 1319 C C . ILE B 1 76 ? -12.987 34.736 -24.216 1.00 28.87 74 ILE B C 1
ATOM 1320 O O . ILE B 1 76 ? -14.009 34.820 -23.600 1.00 29.15 74 ILE B O 1
ATOM 1325 N N . SER B 1 77 ? -12.809 35.358 -25.377 1.00 28.11 75 SER B N 1
ATOM 1326 C CA . SER B 1 77 ? -13.921 35.937 -26.141 1.00 27.93 75 SER B CA 1
ATOM 1327 C C . SER B 1 77 ? -14.851 34.797 -26.579 1.00 26.49 75 SER B C 1
ATOM 1328 O O . SER B 1 77 ? -14.358 33.666 -26.956 1.00 25.73 75 SER B O 1
ATOM 1331 N N . VAL B 1 78 ? -16.154 35.071 -26.597 1.00 25.83 76 VAL B N 1
ATOM 1332 C CA . VAL B 1 78 ? -17.113 34.198 -27.324 1.00 24.93 76 VAL B CA 1
ATOM 1333 C C . VAL B 1 78 ? -16.652 34.107 -28.795 1.00 25.33 76 VAL B C 1
ATOM 1334 O O . VAL B 1 78 ? -16.901 33.048 -29.412 1.00 24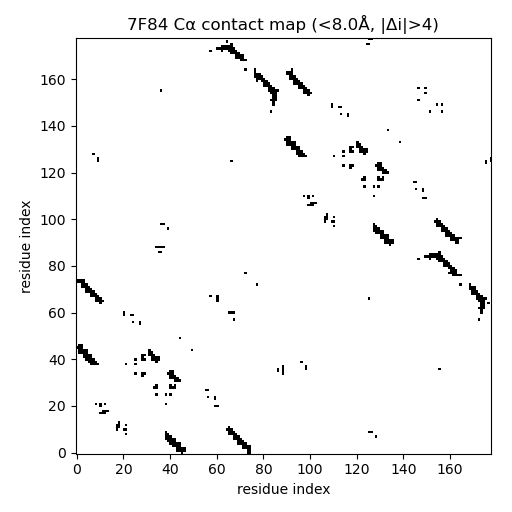.12 76 VAL B O 1
ATOM 1338 N N . SER B 1 79 ? -15.992 35.129 -29.366 1.00 26.45 77 SER B N 1
ATOM 1339 C CA . SER B 1 79 ? -15.591 35.087 -30.792 1.00 27.59 77 SER B CA 1
ATOM 1340 C C . SER B 1 79 ? -14.637 33.911 -31.040 1.00 27.67 77 SER B C 1
ATO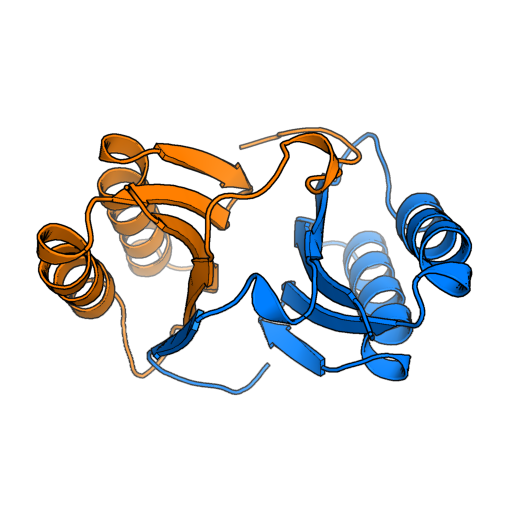M 1341 O O . SER B 1 79 ? -14.549 33.513 -32.183 1.00 28.52 77 SER B O 1
ATOM 1344 N N . LYS B 1 80 ? -14.009 33.320 -30.021 1.00 28.35 78 LYS B N 1
ATOM 1345 C CA . LYS B 1 80 ? -13.050 32.188 -30.195 1.00 29.24 78 LYS B CA 1
ATOM 1346 C C . LYS B 1 80 ? -13.793 30.861 -30.273 1.00 27.79 78 LYS B C 1
ATOM 1347 O O . LYS B 1 80 ? -13.113 29.814 -30.505 1.00 26.93 78 LYS B O 1
ATOM 1353 N N . ILE B 1 81 ? -15.111 30.875 -30.069 1.00 27.42 79 ILE B N 1
ATOM 1354 C CA . ILE B 1 81 ? -15.900 29.626 -29.961 1.00 27.56 79 ILE B CA 1
ATOM 1355 C C . ILE B 1 81 ? -16.750 29.536 -31.217 1.00 29.17 79 ILE B C 1
ATOM 1356 O O . ILE B 1 81 ? -17.624 30.328 -31.350 1.00 30.14 79 ILE B O 1
ATOM 1361 N N . LYS B 1 82 ? -16.441 28.598 -32.106 1.00 31.16 80 LYS B N 1
ATOM 1362 C CA A LYS B 1 82 ? -17.153 28.432 -33.401 0.50 31.19 80 LYS B CA 1
ATOM 1363 C CA B LYS B 1 82 ? -17.141 28.430 -33.398 0.50 32.10 80 LYS B CA 1
ATOM 1364 C C . LYS B 1 82 ? -17.941 27.112 -33.360 1.00 31.28 80 LYS B C 1
ATOM 1365 O O . LYS B 1 82 ? -17.401 26.063 -32.920 1.00 30.96 80 LYS B O 1
ATOM 1376 N N . GLN B 1 83 ? -19.193 27.173 -33.795 1.0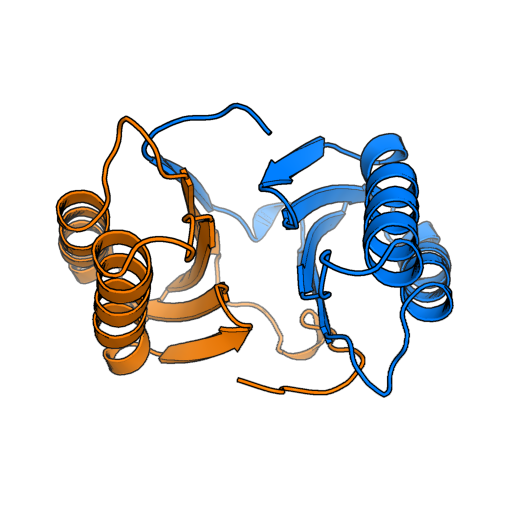0 32.78 81 GLN B N 1
ATOM 1377 C CA . GLN B 1 83 ? -20.180 26.066 -33.868 1.00 32.37 81 GLN B CA 1
ATOM 1378 C C . GLN B 1 83 ? -20.629 25.840 -35.311 1.00 31.00 81 GLN B C 1
ATOM 1379 O O . GLN B 1 83 ? -20.893 26.842 -36.013 1.00 29.13 81 GLN B O 1
ATOM 1385 N N . PHE B 1 84 ? -20.837 24.588 -35.710 1.00 30.69 82 PHE B N 1
ATOM 1386 C CA . PHE B 1 84 ? -21.518 24.254 -36.990 1.00 32.35 82 PHE B CA 1
ATOM 1387 C C . PHE B 1 84 ? -22.457 23.065 -36.797 1.00 32.64 82 PHE B C 1
ATOM 1388 O O . PHE B 1 84 ? -22.129 22.134 -36.040 1.00 30.67 82 PHE B O 1
ATOM 1396 N N . GLY B 1 85 ? -23.589 23.115 -37.494 1.00 35.28 83 GLY B N 1
ATOM 1397 C CA . GLY B 1 85 ? -24.672 22.123 -37.449 1.00 39.52 83 GLY B CA 1
ATOM 1398 C C . GLY B 1 85 ? -25.609 22.394 -36.312 1.00 42.56 83 GLY B C 1
ATOM 1399 O O . GLY B 1 85 ? -25.747 23.570 -35.965 1.00 46.81 83 GLY B O 1
ATOM 1400 N N . VAL B 1 86 ? -26.210 21.352 -35.740 1.00 47.76 84 VAL B N 1
ATOM 1401 C CA . VAL B 1 86 ? -27.404 21.475 -34.849 1.00 52.39 84 VAL B CA 1
ATOM 1402 C C . VAL B 1 86 ? -27.037 20.922 -33.463 1.00 59.08 84 VAL B C 1
ATOM 1403 O O . VAL B 1 86 ? -26.042 20.211 -33.381 1.00 59.17 84 VAL B O 1
ATOM 1407 N N . SER B 1 87 ? -27.812 21.216 -32.414 1.00 70.13 85 SER B N 1
ATOM 1408 C CA . SER B 1 87 ? -27.703 20.547 -31.086 1.00 75.97 85 SER B CA 1
ATOM 1409 C C . SER B 1 87 ? -28.888 19.596 -30.891 1.00 88.31 85 SER B C 1
ATOM 1410 O O . SER B 1 87 ? -30.001 20.091 -30.610 1.00 95.83 85 SER B O 1
ATOM 1413 N N . ASN B 1 88 ? -28.631 18.290 -31.036 1.00 96.94 86 ASN B N 1
ATOM 1414 C CA . ASN B 1 88 ? -29.652 17.212 -31.181 1.00 106.01 86 ASN B CA 1
ATOM 1415 C C . ASN B 1 88 ? -29.602 16.272 -29.954 1.00 109.14 86 ASN B C 1
ATOM 1416 O O . ASN B 1 88 ? -30.028 15.111 -30.112 1.00 125.68 86 ASN B O 1
ATOM 1421 N N . ILE B 1 89 ? -29.127 16.739 -28.781 1.00 97.55 87 ILE B N 1
ATOM 1422 C CA . ILE B 1 89 ? -29.268 16.122 -27.412 1.00 88.53 87 ILE B CA 1
ATOM 1423 C C . ILE B 1 89 ? -27.856 15.798 -26.908 1.00 78.45 87 ILE B C 1
ATOM 1424 O O . ILE B 1 89 ? -27.230 16.753 -26.407 1.00 70.41 87 ILE B O 1
#

Organism: Leptospira interrogans serogroup Icterohaemorrhagiae serovar copenhageni (strain Fiocruz L1-130) (NCBI:txid267671)

Nearest PDB structures (foldseek):
  7f84-assembly1_B  TM=9.652E-01  e=6.752E-17  Leptospira interrogans serovar Copenhageni str. Fiocruz L1-130
  4es1-assembly1_A-2  TM=9.196E-01  e=4.266E-11  Halalkalibacterium halodurans C-125
  4es3-assembly1_A-2  TM=9.469E-01  e=8.346E-11  Halalkalibacterium halodurans C-125
  3oq2-assembly1_B  TM=9.004E-01  e=1.069E-09  Nitratidesulfovibrio vulgaris str. Hildenborough
  8d3q-assembly1_F  TM=8.188E-01  e=5.354E-09  Halalkalibacterium halodurans C-125

Sequence (178 aa):
DPMFIIVCYDVETITQEGRARLRKVAKTCESHGQRVQKSVFECQLEPADYLQFEAKLSKIINSKTDNLRIYSLDAISVSKIKQFGVSNIDPMFIIVCYDVETITQEGRARLRKVAKTCESHGQRVQKSVFECQLEPADYLQFEAKLSKIINSKTDNLRIYSLDAISVSKIKKQFGVSNI

Solvent-accessible surface area: 9922 Å² total; per-residue (Å²): 161,67,24,30,0,0,0,0,0,42,19,70,24,151,61,136,118,0,136,20,25,11,155,107,0,5,164,17,0,87,86,70,38,106,80,16,5,94,25,3,0,17,0,112,13,120,72,94,64,13,125,136,6,15,62,118,0,33,186,42,13,71,62,186,58,2,3,0,20,0,0,13,0,81,60,149,11,35,82,84,64,75,54,36,36,56,91,122,162,165,57,36,19,0,0,0,0,0,37,18,58,46,150,68,142,131,0,94,45,30,11,156,110,0,4,164,17,0,88,86,69,33,122,75,17,10,85,25,1,0,22,1,105,10,91,70,91,67,8,121,120,2,20,60,93,0,36,148,18,13,63,66,182,72,1,12,0,28,0,0,3,0,77,80,37,56,129,76,67,36,79,98,51,29,64,90,90,167

Secondary structure (DSSP, 8-state):
--EEEEEEEE---SSHHHHHHHHHHHHHHHTTEEEEETTEEEEEE-GGGHHHHHHHHHHHS-TTT-EEEEEEE-GGGEEEEEEEE----/--EEEEEEEE---SSHHHHHHHHHHHHHHHTSEEEEETTEEEEEE-HHHHHHHHHHHHHHS-TTT-EEEEEEE----GGGEEEEE----

Radius of gyration: 15.74 Å; Cα contacts (8 Å, |Δi|>4): 341; chains: 2; bounding box: 32×37×41 Å

InterPro domains:
  IPR019199 Virulence-associated protein D / CRISPR associated protein Cas2 [PF09827] (1-77)
  IPR021127 CRISPR-associated endonuclease Cas2 [MF_01471] (1-88)
  IPR021127 CRISPR-associated endonuclease Cas2 [PIRSF032582] (1-89)
  IPR021127 CRISPR-associated endonuclease Cas2 [PTHR34405] (1-84)
  IPR021127 CRISPR-associated endonuclease Cas2 [TIGR01573] (1-79)
  IPR021127 CRISPR-associated endonuclease Cas2 [cd09725] (3-84)

B-factor: mean 39.87, std 14.89, range [19.62, 125.68]

Foldseek 3Di:
DKWKKKKAKFFDCPDPLRVVLQVQLQVLQVVFFDDFDSGITIGIDHPVCVVVSVVSNVVSDPPVGMDMDMDTHDPVRDDDDDDDDDGDD/DKWKKKKAKFFDPPDPLRVVLQVVLCVLQVVFFDDPASGITIGIDHVVVVVVSVVVNVVSDPPVGIDMDMDTHDDDPCVVPDDDDDHPD